Protein AF-A0A0L1KQ30-F1 (afdb_monomer_lite)

Structure (mmCIF, N/CA/C/O backbone):
data_AF-A0A0L1KQ30-F1
#
_entry.id   AF-A0A0L1KQ30-F1
#
loop_
_atom_site.group_PDB
_atom_site.id
_atom_site.type_symbol
_atom_site.label_atom_id
_atom_site.label_alt_id
_atom_site.label_comp_id
_atom_site.label_asym_id
_atom_site.label_entity_id
_atom_site.label_seq_id
_atom_site.pdbx_PDB_ins_code
_atom_site.Cartn_x
_atom_site.Cartn_y
_atom_site.Cartn_z
_atom_site.occupancy
_atom_site.B_iso_or_equiv
_atom_site.auth_seq_id
_atom_site.auth_comp_id
_atom_site.auth_asym_id
_atom_site.auth_atom_id
_atom_site.pdbx_PDB_model_num
ATOM 1 N N . MET A 1 1 ? -6.291 -19.778 -42.043 1.00 29.34 1 MET A N 1
ATOM 2 C CA . MET A 1 1 ? -6.873 -19.576 -40.697 1.00 29.34 1 MET A CA 1
ATOM 3 C C . MET A 1 1 ? -6.211 -18.358 -40.071 1.00 29.34 1 MET A C 1
ATOM 5 O O . MET A 1 1 ? -5.005 -18.380 -39.882 1.00 29.34 1 MET A O 1
ATOM 9 N N . ARG A 1 2 ? -6.956 -17.264 -39.864 1.00 25.39 2 ARG A N 1
ATOM 10 C CA . ARG A 1 2 ? -6.438 -16.023 -39.263 1.00 25.39 2 ARG A CA 1
ATOM 11 C C . ARG A 1 2 ? -6.507 -16.148 -37.743 1.00 25.39 2 ARG A C 1
ATOM 13 O O . ARG A 1 2 ? -7.579 -16.006 -37.166 1.00 25.39 2 ARG A O 1
ATOM 20 N N . THR A 1 3 ? -5.381 -16.436 -37.109 1.00 26.69 3 THR A N 1
ATOM 21 C CA . THR A 1 3 ? -5.226 -16.329 -35.657 1.00 26.69 3 THR A CA 1
ATOM 22 C C . THR A 1 3 ? -5.236 -14.850 -35.279 1.00 26.69 3 THR A C 1
ATOM 24 O O . THR A 1 3 ? -4.422 -14.059 -35.751 1.00 26.69 3 THR A O 1
ATOM 27 N N . SER A 1 4 ? -6.227 -14.462 -34.481 1.00 28.61 4 SER A N 1
ATOM 28 C CA . SER A 1 4 ? -6.425 -13.095 -34.008 1.00 28.61 4 SER A CA 1
ATOM 29 C C . SER A 1 4 ? -5.272 -12.652 -33.098 1.00 28.61 4 SER A C 1
ATOM 31 O O . SER A 1 4 ? -4.909 -13.356 -32.150 1.00 28.61 4 SER A O 1
ATOM 33 N N . LEU A 1 5 ? -4.746 -11.451 -33.360 1.00 28.34 5 LEU A N 1
ATOM 34 C CA . LEU A 1 5 ? -3.710 -10.750 -32.584 1.00 28.34 5 LEU A CA 1
ATOM 35 C C . LEU A 1 5 ? -4.100 -10.499 -31.110 1.00 28.34 5 LEU A C 1
ATOM 37 O O . LEU A 1 5 ? -3.256 -10.112 -30.308 1.00 28.34 5 LEU A O 1
ATOM 41 N N . LEU A 1 6 ? -5.354 -10.773 -30.733 1.00 30.33 6 LEU A N 1
ATOM 42 C CA . LEU A 1 6 ? -5.841 -10.746 -29.350 1.00 30.33 6 LEU A CA 1
ATOM 43 C C . LEU A 1 6 ? -5.287 -11.891 -28.478 1.00 30.33 6 LEU A C 1
ATOM 45 O O . LEU A 1 6 ? -5.339 -11.803 -27.257 1.00 30.33 6 LEU A O 1
ATOM 49 N N . SER A 1 7 ? -4.736 -12.949 -29.078 1.00 28.75 7 SER A N 1
ATOM 50 C CA . SER A 1 7 ? -4.287 -14.157 -28.360 1.00 28.75 7 SER A CA 1
ATOM 51 C C . SER A 1 7 ? -2.903 -14.059 -27.697 1.00 28.75 7 SER A C 1
ATOM 53 O O . SER A 1 7 ? -2.510 -14.983 -26.992 1.00 28.75 7 SER A O 1
ATOM 55 N N . LEU A 1 8 ? -2.164 -12.956 -27.881 1.00 32.31 8 LEU A N 1
ATOM 56 C CA . LEU A 1 8 ? -0.760 -12.837 -27.447 1.00 32.31 8 LEU A CA 1
ATOM 57 C C . LEU A 1 8 ? -0.512 -11.869 -26.276 1.00 32.31 8 LEU A C 1
ATOM 59 O O . LEU A 1 8 ? 0.641 -11.627 -25.939 1.00 32.31 8 LEU A O 1
ATOM 63 N N . GLY A 1 9 ? -1.558 -11.325 -25.642 1.00 31.16 9 GLY A N 1
ATOM 64 C CA . GLY A 1 9 ? -1.484 -10.718 -24.299 1.00 31.16 9 GLY A CA 1
ATOM 65 C C . GLY A 1 9 ? -0.556 -9.507 -24.088 1.00 31.16 9 GLY A C 1
ATOM 66 O O . GLY A 1 9 ? -0.419 -9.063 -22.953 1.00 31.16 9 GLY A O 1
ATOM 67 N N . ILE A 1 10 ? 0.076 -8.962 -25.133 1.00 37.12 10 ILE A N 1
ATOM 68 C CA . ILE A 1 10 ? 1.059 -7.866 -25.045 1.00 37.12 10 ILE A CA 1
ATOM 69 C C . ILE A 1 10 ? 0.793 -6.846 -26.165 1.00 37.12 10 ILE A C 1
ATOM 71 O O . ILE A 1 10 ? 1.596 -6.626 -27.068 1.00 37.12 10 ILE A O 1
ATOM 75 N N . LEU A 1 11 ? -0.391 -6.245 -26.124 1.00 31.70 11 LEU A N 1
ATOM 76 C CA . LEU A 1 11 ? -0.642 -4.907 -26.668 1.00 31.70 11 LEU A CA 1
ATOM 77 C C . LEU A 1 11 ? -0.614 -3.927 -25.480 1.00 31.70 11 LEU A C 1
ATOM 79 O O . LEU A 1 11 ? -0.691 -4.406 -24.341 1.00 31.70 11 LEU A O 1
ATOM 83 N N . PRO A 1 12 ? -0.512 -2.589 -25.676 1.00 36.47 12 PRO A N 1
ATOM 84 C CA . PRO A 1 12 ? -0.850 -1.647 -24.605 1.00 36.47 12 PRO A CA 1
ATOM 85 C C . PRO A 1 12 ? -2.125 -2.171 -23.961 1.00 36.47 12 PRO A C 1
ATOM 87 O O . PRO A 1 12 ? -3.069 -2.451 -24.706 1.00 36.47 12 PRO A O 1
ATOM 90 N N . ARG A 1 13 ? -2.120 -2.441 -22.641 1.00 39.03 13 ARG A N 1
ATOM 91 C CA . ARG A 1 13 ? -3.325 -2.997 -22.007 1.00 39.03 13 ARG A CA 1
ATOM 92 C C . ARG A 1 13 ? -4.483 -2.137 -22.499 1.00 39.03 13 ARG A C 1
ATOM 94 O O . ARG A 1 13 ? -4.364 -0.912 -22.368 1.00 39.03 13 ARG A O 1
ATOM 101 N N . PRO A 1 14 ? -5.501 -2.736 -23.150 1.00 47.38 14 PRO A N 1
ATOM 102 C CA . PRO A 1 14 ? -6.603 -1.959 -23.677 1.00 47.38 14 PRO A CA 1
ATOM 103 C C . PRO A 1 14 ? -7.087 -1.095 -22.526 1.00 47.38 14 PRO A C 1
ATOM 105 O O . PRO A 1 14 ? -7.141 -1.567 -21.380 1.00 47.38 14 PRO A O 1
ATOM 108 N N . LEU A 1 15 ? -7.325 0.185 -22.816 1.00 49.22 15 LEU A N 1
ATOM 109 C CA . LEU A 1 15 ? -7.878 1.097 -21.827 1.00 49.22 15 LEU A CA 1
ATOM 110 C C . LEU A 1 15 ? -9.024 0.361 -21.139 1.00 49.22 15 LEU A C 1
ATOM 112 O O . LEU A 1 15 ? -9.763 -0.363 -21.801 1.00 49.22 15 LEU A O 1
ATOM 116 N N . SER A 1 16 ? -9.071 0.416 -19.804 1.00 56.53 16 SER A N 1
ATOM 117 C CA . SER A 1 16 ? -9.867 -0.557 -19.041 1.00 56.53 16 SER A CA 1
ATOM 118 C C . SER A 1 16 ? -11.290 -0.701 -19.613 1.00 56.53 16 SER A C 1
ATOM 120 O O . SER A 1 16 ? -11.828 0.284 -20.113 1.00 56.53 16 SER A O 1
ATOM 122 N N . PRO A 1 17 ? -11.962 -1.857 -19.505 1.00 57.91 17 PRO A N 1
ATOM 123 C CA . PRO A 1 17 ? -13.351 -1.989 -19.959 1.00 57.91 17 PRO A CA 1
ATOM 124 C C . PRO A 1 17 ? -14.267 -0.890 -19.399 1.00 57.91 17 PRO A C 1
ATOM 126 O O . PRO A 1 17 ? -15.194 -0.448 -20.065 1.00 57.91 17 PRO A O 1
ATOM 129 N N . LYS A 1 18 ? -13.933 -0.370 -18.209 1.00 57.91 18 LYS A N 1
ATOM 130 C CA . LYS A 1 18 ? -14.560 0.806 -17.604 1.00 57.91 18 LYS A CA 1
ATOM 131 C C . LYS A 1 18 ? -14.358 2.084 -18.427 1.00 57.91 18 LYS A C 1
ATOM 133 O O . LYS A 1 18 ? -15.291 2.854 -18.554 1.00 57.91 18 LYS A O 1
ATOM 138 N N . PHE A 1 19 ? -13.180 2.321 -18.994 1.00 58.22 19 PHE A N 1
ATOM 139 C CA . PHE A 1 19 ? -12.940 3.430 -19.920 1.00 58.22 19 PHE A CA 1
ATOM 140 C C . PHE A 1 19 ? -13.836 3.326 -21.157 1.00 58.22 19 PHE A C 1
ATOM 142 O O . PHE A 1 19 ? -14.533 4.285 -21.467 1.00 58.22 19 PHE A O 1
ATOM 149 N N . HIS A 1 20 ? -13.871 2.161 -21.811 1.00 53.22 20 HIS A N 1
ATOM 150 C CA . HIS A 1 20 ? -14.721 1.945 -22.986 1.00 53.22 20 HIS A CA 1
ATOM 151 C C . HIS A 1 20 ? -16.209 2.088 -22.649 1.00 53.22 20 HIS A C 1
ATOM 153 O O . HIS A 1 20 ? -16.899 2.853 -23.305 1.00 53.22 20 HIS A O 1
ATOM 159 N N . ALA A 1 21 ? -16.669 1.510 -21.538 1.00 59.09 21 ALA A N 1
ATOM 160 C CA . ALA A 1 21 ? -18.042 1.683 -21.066 1.00 59.09 21 ALA A CA 1
ATOM 161 C C . ALA A 1 21 ? -18.397 3.151 -20.751 1.00 59.09 21 ALA A C 1
ATOM 163 O O . ALA A 1 21 ? -19.533 3.571 -20.963 1.00 59.09 21 ALA A O 1
ATOM 164 N N . MET A 1 22 ? -17.444 3.949 -20.253 1.00 58.97 22 MET A N 1
ATOM 165 C CA . MET A 1 22 ? -17.649 5.382 -19.994 1.00 58.97 22 MET A CA 1
ATOM 166 C C . MET A 1 22 ? -17.649 6.212 -21.284 1.00 58.97 22 MET A C 1
ATOM 168 O O . MET A 1 22 ? -18.374 7.201 -21.354 1.00 58.97 22 MET A O 1
ATOM 172 N N . LEU A 1 23 ? -16.893 5.806 -22.312 1.00 52.91 23 LEU A N 1
ATOM 173 C CA . LEU A 1 23 ? -16.997 6.394 -23.652 1.00 52.91 23 LEU A CA 1
ATOM 174 C C . LEU A 1 23 ? -18.343 6.051 -24.303 1.00 52.91 23 LEU A C 1
ATOM 176 O O . LEU A 1 23 ? -19.033 6.949 -24.776 1.00 52.91 23 LEU A O 1
ATOM 180 N N . ASP A 1 24 ? -18.749 4.781 -24.259 1.00 53.03 24 ASP A N 1
ATOM 181 C CA . ASP A 1 24 ? -19.994 4.293 -24.864 1.00 53.03 24 ASP A CA 1
ATOM 182 C C . ASP A 1 24 ? -21.237 4.911 -24.199 1.00 53.03 24 ASP A C 1
ATOM 184 O O . ASP A 1 24 ? -22.250 5.154 -24.851 1.00 53.03 24 ASP A O 1
ATOM 188 N N . SER A 1 25 ? -21.149 5.234 -22.904 1.00 60.50 25 SER A N 1
ATOM 189 C CA . SER A 1 25 ? -22.195 5.941 -22.147 1.00 60.50 25 SER A CA 1
ATOM 190 C C . SER A 1 25 ? -22.081 7.471 -22.190 1.00 60.50 25 SER A C 1
ATOM 192 O O . SER A 1 25 ? -22.825 8.157 -21.491 1.00 60.50 25 SER A O 1
ATOM 194 N N . SER A 1 26 ? -21.172 8.029 -23.001 1.00 52.00 26 SER A N 1
ATOM 195 C CA . SER A 1 26 ? -20.933 9.478 -23.116 1.00 52.00 26 SER A CA 1
ATOM 196 C C . SER A 1 26 ? -20.571 10.176 -21.790 1.00 52.00 26 SER A C 1
ATOM 198 O O . SER A 1 26 ? -20.736 11.388 -21.641 1.00 52.00 26 SER A O 1
ATOM 200 N N . ASN A 1 27 ? -20.036 9.437 -20.812 1.00 58.56 27 ASN A N 1
ATOM 201 C CA . ASN A 1 27 ? -19.529 9.978 -19.551 1.00 58.56 27 ASN A CA 1
ATOM 202 C C . ASN A 1 27 ? -18.038 10.335 -19.677 1.00 58.56 27 ASN A C 1
ATOM 204 O O . ASN A 1 27 ? -17.142 9.713 -19.095 1.00 58.56 27 ASN A O 1
ATOM 208 N N . TRP A 1 28 ? -17.773 11.364 -20.479 1.00 52.88 28 TRP A N 1
ATOM 209 C CA . TRP A 1 28 ? -16.429 11.739 -20.921 1.00 52.88 28 TRP A CA 1
ATOM 210 C C . TRP A 1 28 ? -15.493 12.189 -19.787 1.00 52.88 28 TRP A C 1
ATOM 212 O O . TRP A 1 28 ? -14.286 11.957 -19.862 1.00 52.88 28 TRP A O 1
ATOM 222 N N . MET A 1 29 ? -16.027 12.787 -18.714 1.00 51.38 29 MET A N 1
ATOM 223 C CA . MET A 1 29 ? -15.236 13.215 -17.549 1.00 51.38 29 MET A CA 1
ATOM 224 C C . MET A 1 29 ? -14.709 12.024 -16.744 1.00 51.38 29 MET A C 1
ATOM 226 O O . MET A 1 29 ? -13.542 12.008 -16.344 1.00 51.38 29 MET A O 1
ATOM 230 N N . GLU A 1 30 ? -15.534 10.995 -16.548 1.00 56.50 30 GLU A N 1
ATOM 231 C CA . GLU A 1 30 ? -15.103 9.767 -15.880 1.00 56.50 30 GLU A CA 1
ATOM 232 C C . GLU A 1 30 ? -14.191 8.935 -16.792 1.00 56.50 30 GLU A C 1
ATOM 234 O O . GLU A 1 30 ? -13.195 8.387 -16.318 1.00 56.50 30 GLU A O 1
ATOM 239 N N . ALA A 1 31 ? -14.437 8.918 -18.109 1.00 54.31 31 ALA A N 1
ATOM 240 C CA . ALA A 1 31 ? -13.519 8.322 -19.081 1.00 54.31 31 ALA A CA 1
ATOM 241 C C . ALA A 1 31 ? -12.128 8.983 -19.021 1.00 54.31 31 ALA A C 1
ATOM 243 O O . ALA A 1 31 ? -11.113 8.291 -18.926 1.00 54.31 31 ALA A O 1
ATOM 244 N N . LEU A 1 32 ? -12.061 10.318 -18.970 1.00 54.53 32 LEU A N 1
ATOM 245 C CA . LEU A 1 32 ? -10.806 11.059 -18.823 1.00 54.53 32 LEU A CA 1
ATOM 246 C C . LEU A 1 32 ? -10.112 10.765 -17.484 1.00 54.53 32 LEU A C 1
ATOM 248 O O . LEU A 1 32 ? -8.887 10.634 -17.440 1.00 54.53 32 LEU A O 1
ATOM 252 N N . ARG A 1 33 ? -10.873 10.611 -16.394 1.00 59.12 33 ARG A N 1
ATOM 253 C CA . ARG A 1 33 ? -10.338 10.243 -15.075 1.00 59.12 33 ARG A CA 1
ATOM 254 C C . ARG A 1 33 ? -9.729 8.841 -15.083 1.00 59.12 33 ARG A C 1
ATOM 256 O O . ARG A 1 33 ? -8.617 8.657 -14.592 1.00 59.12 33 ARG A O 1
ATOM 263 N N . VAL A 1 34 ? -10.422 7.872 -15.680 1.00 58.16 34 VAL A N 1
ATOM 264 C CA . VAL A 1 34 ? -9.953 6.484 -15.830 1.00 58.16 34 VAL A CA 1
ATOM 265 C C . VAL A 1 34 ? -8.725 6.413 -16.741 1.00 58.16 34 VAL A C 1
ATOM 267 O O . VAL A 1 34 ? -7.771 5.704 -16.427 1.00 58.16 34 VAL A O 1
ATOM 270 N N . TYR A 1 35 ? -8.705 7.192 -17.823 1.00 56.00 35 TYR A N 1
ATOM 271 C CA . TYR A 1 35 ? -7.551 7.327 -18.709 1.00 56.00 35 TYR A CA 1
ATOM 272 C C . TYR A 1 35 ? -6.327 7.892 -17.975 1.00 56.00 35 TYR A C 1
ATOM 274 O O . TYR A 1 35 ? -5.243 7.315 -18.020 1.00 56.00 35 TYR A O 1
ATOM 282 N N . CYS A 1 36 ? -6.505 8.981 -17.222 1.00 51.75 36 CYS A N 1
ATOM 283 C CA . CYS A 1 36 ? -5.443 9.593 -16.419 1.00 51.75 36 CYS A CA 1
ATOM 284 C C . CYS A 1 36 ? -4.932 8.681 -15.289 1.00 51.75 36 CYS A C 1
ATOM 286 O O . CYS A 1 36 ? -3.782 8.814 -14.862 1.00 51.75 36 CYS A O 1
ATOM 288 N N . ALA A 1 37 ? -5.778 7.773 -14.798 1.00 52.22 37 ALA A N 1
ATOM 289 C CA . ALA A 1 37 ? -5.435 6.779 -13.787 1.00 52.22 37 ALA A CA 1
ATOM 290 C C . ALA A 1 37 ? -4.743 5.531 -14.370 1.00 52.22 37 ALA A C 1
ATOM 292 O O . ALA A 1 37 ? -4.244 4.706 -13.604 1.00 52.22 37 ALA A O 1
ATOM 293 N N . HIS A 1 38 ? -4.683 5.382 -15.698 1.00 50.09 38 HIS A N 1
ATOM 294 C CA . HIS A 1 38 ? -4.116 4.199 -16.336 1.00 50.09 38 HIS A CA 1
ATOM 295 C C . HIS A 1 38 ? -2.592 4.092 -16.085 1.00 50.09 38 HIS A C 1
ATOM 297 O O . HIS A 1 38 ? -1.888 5.104 -16.170 1.00 50.09 38 HIS A O 1
ATOM 303 N N . PRO A 1 39 ? -2.045 2.890 -15.795 1.00 42.06 39 PRO A N 1
ATOM 304 C CA . PRO A 1 39 ? -0.625 2.713 -15.454 1.00 42.06 39 PRO A CA 1
ATOM 305 C C . PRO A 1 39 ? 0.334 3.097 -16.590 1.00 42.06 39 PRO A C 1
ATOM 307 O O . PRO A 1 39 ? 1.418 3.627 -16.353 1.00 42.06 39 PRO A O 1
ATOM 310 N N . TRP A 1 40 ? -0.089 2.893 -17.840 1.00 45.00 40 TRP A N 1
ATOM 311 C CA . TRP A 1 40 ? 0.670 3.248 -19.040 1.00 45.00 40 TRP A CA 1
ATOM 312 C C . TRP A 1 40 ? 0.399 4.709 -19.410 1.00 45.00 40 TRP A C 1
ATOM 314 O O . TRP A 1 40 ? -0.423 5.013 -20.269 1.00 45.00 40 TRP A O 1
ATOM 324 N N . ARG A 1 41 ? 1.057 5.627 -18.693 1.00 46.59 41 ARG A N 1
ATOM 325 C CA . ARG A 1 41 ? 0.872 7.084 -18.807 1.00 46.59 41 ARG A CA 1
ATOM 326 C C . ARG A 1 41 ? 1.662 7.705 -19.956 1.00 46.59 41 ARG A C 1
ATOM 328 O O . ARG A 1 41 ? 2.460 8.613 -19.724 1.00 46.59 41 ARG A O 1
ATOM 335 N N . ALA A 1 42 ? 1.427 7.275 -21.189 1.00 43.53 42 ALA A N 1
ATOM 336 C CA . ALA A 1 42 ? 1.703 8.171 -22.304 1.00 43.53 42 ALA A CA 1
ATOM 337 C C . ALA A 1 42 ? 0.477 8.290 -23.205 1.00 43.53 42 ALA A C 1
ATOM 339 O O . ALA A 1 42 ? -0.237 7.310 -23.410 1.00 43.53 42 ALA A O 1
ATOM 340 N N . PRO A 1 43 ? 0.223 9.497 -23.728 1.00 38.81 43 PRO A N 1
ATOM 341 C CA . PRO A 1 43 ? -0.705 9.653 -24.817 1.00 38.81 43 PRO A CA 1
ATOM 342 C C . PRO A 1 43 ? -0.151 8.906 -26.041 1.00 38.81 43 PRO A C 1
ATOM 344 O O . PRO A 1 43 ? 0.924 9.292 -26.509 1.00 38.81 43 PRO A O 1
ATOM 347 N N . PRO A 1 44 ? -0.812 7.864 -26.595 1.00 39.31 44 PRO A N 1
ATOM 348 C CA . PRO A 1 44 ? -0.537 7.475 -27.975 1.00 39.31 44 PRO A CA 1
ATOM 349 C C . PRO A 1 44 ? -0.695 8.703 -28.885 1.00 39.31 44 PRO A C 1
ATOM 351 O O . PRO A 1 44 ? -1.375 9.670 -28.521 1.00 39.31 44 PRO A O 1
ATOM 354 N N . ALA A 1 45 ? -0.090 8.686 -30.073 1.00 39.78 45 ALA A N 1
ATOM 355 C CA . ALA A 1 45 ? -0.243 9.761 -31.062 1.00 39.78 45 ALA A CA 1
ATOM 356 C C . ALA A 1 45 ? -1.730 10.128 -31.319 1.00 39.78 45 ALA A C 1
ATOM 358 O O . ALA A 1 45 ? -2.048 11.284 -31.587 1.00 39.78 45 ALA A O 1
ATOM 359 N N . ASP A 1 46 ? -2.639 9.178 -31.076 1.00 42.75 46 ASP A N 1
ATOM 360 C CA . ASP A 1 46 ? -4.099 9.289 -31.192 1.00 42.75 46 ASP A CA 1
ATOM 361 C C . ASP A 1 46 ? -4.798 10.070 -30.060 1.00 42.75 46 ASP A C 1
ATOM 363 O O . ASP A 1 46 ? -5.997 10.345 -30.122 1.00 42.75 46 ASP A O 1
ATOM 367 N N . THR A 1 47 ? -4.076 10.479 -29.014 1.00 49.38 47 THR A N 1
ATOM 368 C CA . THR A 1 47 ? -4.681 11.181 -27.861 1.00 49.38 47 THR A CA 1
ATOM 369 C C . THR A 1 47 ? -5.118 12.594 -28.219 1.00 49.38 47 THR A C 1
ATOM 371 O O . THR A 1 47 ? -6.026 13.132 -27.594 1.00 49.38 47 THR A O 1
ATOM 374 N N . TYR A 1 48 ? -4.500 13.198 -29.237 1.00 45.28 48 TYR A N 1
ATOM 375 C CA . TYR A 1 48 ? -4.885 14.522 -29.717 1.00 45.28 48 TYR A CA 1
ATOM 376 C C . TYR A 1 48 ? -6.238 14.488 -30.445 1.00 45.28 48 TYR A C 1
ATOM 378 O O . TYR A 1 48 ? -7.055 15.383 -30.248 1.00 45.28 48 TYR A O 1
ATOM 386 N N . GLU A 1 49 ? -6.517 13.429 -31.210 1.00 48.28 49 GLU A N 1
ATOM 387 C CA . GLU A 1 49 ? -7.813 13.230 -31.873 1.00 48.28 49 GLU A CA 1
ATOM 388 C C . GLU A 1 49 ? -8.910 12.843 -30.874 1.00 48.28 49 GLU A C 1
ATOM 390 O O . GLU A 1 49 ? -10.009 13.391 -30.930 1.00 48.28 49 GLU A O 1
ATOM 395 N N . LEU A 1 50 ? -8.595 12.003 -29.880 1.00 49.50 50 LEU A N 1
ATOM 396 C CA . LEU A 1 50 ? -9.516 11.689 -28.782 1.00 49.50 50 LEU A CA 1
ATOM 397 C C . LEU A 1 50 ? -9.877 12.942 -27.957 1.00 49.50 50 LEU A C 1
ATOM 399 O O . LEU A 1 50 ? -11.040 13.153 -27.620 1.00 49.50 50 LEU A O 1
ATOM 403 N N . LEU A 1 51 ? -8.897 13.808 -27.672 1.00 51.94 51 LEU A N 1
ATOM 404 C CA . LEU A 1 51 ? -9.112 15.091 -26.993 1.00 51.94 51 LEU A CA 1
ATOM 405 C C . LEU A 1 51 ? -9.963 16.050 -27.828 1.00 51.94 51 LEU A C 1
ATOM 407 O O . LEU A 1 51 ? -10.874 16.667 -27.281 1.00 51.94 51 LEU A O 1
ATOM 411 N N . LYS A 1 52 ? -9.720 16.148 -29.142 1.00 52.66 52 LYS A N 1
ATOM 412 C CA . LYS A 1 52 ? -10.570 16.934 -30.054 1.00 52.66 52 LYS A CA 1
ATOM 413 C C . LYS A 1 52 ? -12.012 16.433 -30.052 1.00 52.66 52 LYS A C 1
ATOM 415 O O . LYS A 1 52 ? -12.927 17.253 -30.043 1.00 52.66 52 LYS A O 1
ATOM 420 N N . LEU A 1 53 ? -12.211 15.114 -30.033 1.00 51.12 53 LEU A N 1
ATOM 421 C CA . LEU A 1 53 ? -13.534 14.493 -29.995 1.00 51.12 53 LEU A CA 1
ATOM 422 C C . LEU A 1 53 ? -14.268 14.831 -28.686 1.00 51.12 53 LEU A C 1
ATOM 424 O O . LEU A 1 53 ? -15.388 15.332 -28.720 1.00 51.12 53 LEU A O 1
ATOM 428 N N . ILE A 1 54 ? -13.601 14.666 -27.537 1.00 50.31 54 ILE A N 1
ATOM 429 C CA . ILE A 1 54 ? -14.154 15.000 -26.213 1.00 50.31 54 ILE A CA 1
ATOM 430 C C . ILE A 1 54 ? -14.485 16.495 -26.113 1.00 50.31 54 ILE A C 1
ATOM 432 O O . ILE A 1 54 ? -15.549 16.860 -25.619 1.00 50.31 54 ILE A O 1
ATOM 436 N N . MET A 1 55 ? -13.606 17.372 -26.606 1.00 51.44 55 MET A N 1
ATOM 437 C CA . MET A 1 55 ? -13.824 18.824 -26.622 1.00 51.44 55 MET A CA 1
ATOM 438 C C . MET A 1 55 ? -15.014 19.231 -27.501 1.00 51.44 55 MET A C 1
ATOM 440 O O . MET A 1 55 ? -15.760 20.141 -27.137 1.00 51.44 55 MET A O 1
ATOM 444 N N . ARG A 1 56 ? -15.209 18.551 -28.638 1.00 54.19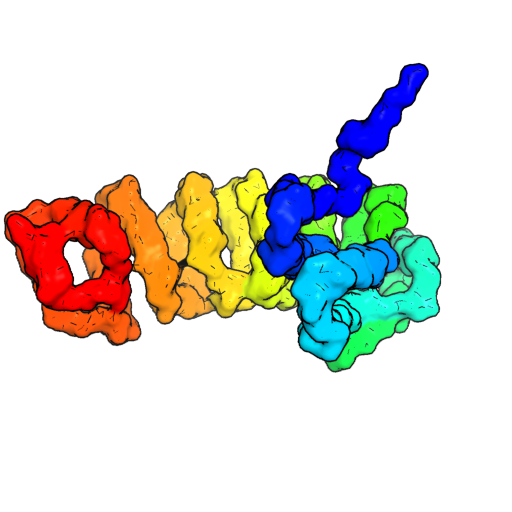 56 ARG A N 1
ATOM 445 C CA . ARG A 1 56 ? -16.328 18.798 -29.556 1.00 54.19 56 ARG A CA 1
ATOM 446 C C . ARG A 1 56 ? -17.671 18.416 -28.933 1.00 54.19 56 ARG A C 1
ATOM 448 O O . ARG A 1 56 ? -18.622 19.181 -29.058 1.00 54.19 56 ARG A O 1
ATOM 455 N N . GLU A 1 57 ? -17.724 17.282 -28.238 1.00 50.72 57 GLU A N 1
ATOM 456 C CA . GLU A 1 57 ? -18.967 16.733 -27.679 1.00 50.72 57 GLU A CA 1
ATOM 457 C C . GLU A 1 57 ? -19.338 17.322 -26.306 1.00 50.72 57 GLU A C 1
ATOM 459 O O . GLU A 1 57 ? -20.517 17.461 -25.990 1.00 50.72 57 GLU A O 1
ATOM 464 N N . THR A 1 58 ? -18.362 17.731 -25.485 1.00 47.22 58 THR A N 1
ATOM 465 C CA . THR A 1 58 ? -18.624 18.236 -24.117 1.00 47.22 58 THR A CA 1
ATOM 466 C C . THR A 1 58 ? -18.704 19.760 -23.998 1.00 47.22 58 THR A C 1
ATOM 468 O O . THR A 1 58 ? -19.071 20.263 -22.938 1.00 47.22 58 THR A O 1
ATOM 471 N N . LYS A 1 59 ? -18.362 20.518 -25.055 1.00 49.47 59 LYS A N 1
ATOM 472 C CA . LYS A 1 59 ? -18.280 22.001 -25.068 1.00 49.47 59 LYS A CA 1
ATOM 473 C C . LYS A 1 59 ? -17.365 22.613 -23.988 1.00 49.47 59 LYS A C 1
ATOM 475 O O . LYS A 1 59 ? -17.439 23.813 -23.726 1.00 49.47 59 LYS A O 1
ATOM 480 N N . ILE A 1 60 ? -16.490 21.819 -23.369 1.00 49.16 60 ILE A N 1
ATOM 481 C CA . ILE A 1 60 ? -15.509 22.291 -22.384 1.00 49.16 60 ILE A CA 1
ATOM 482 C C . ILE A 1 60 ? -14.409 23.084 -23.111 1.00 49.16 60 ILE A C 1
ATOM 484 O O . ILE A 1 60 ? -13.906 22.655 -24.152 1.00 49.16 60 ILE A O 1
ATOM 488 N N . SER A 1 61 ? -14.047 24.258 -22.577 1.00 47.75 61 SER A N 1
ATOM 489 C CA . SER A 1 61 ? -13.139 25.205 -23.238 1.00 47.75 61 SER A CA 1
ATOM 490 C C . SER A 1 61 ? -11.741 24.614 -23.478 1.00 47.75 61 SER A C 1
ATOM 492 O O . SER A 1 61 ? -11.183 23.891 -22.647 1.00 47.75 61 SER A O 1
ATOM 494 N N . SER A 1 62 ? -11.129 24.964 -24.616 1.00 45.16 62 SER A N 1
ATOM 495 C CA . SER A 1 62 ? -9.787 24.501 -24.992 1.00 45.16 62 SER A CA 1
ATOM 496 C C . SER A 1 62 ? -8.693 24.940 -24.022 1.00 45.16 62 SER A C 1
ATOM 498 O O . SER A 1 62 ? -7.618 24.344 -24.028 1.00 45.16 62 SER A O 1
ATOM 500 N N . ALA A 1 63 ? -8.929 25.974 -23.214 1.00 46.56 63 ALA A N 1
ATOM 501 C CA . ALA A 1 63 ? -7.944 26.521 -22.291 1.00 46.56 63 ALA A CA 1
ATOM 502 C C . ALA A 1 63 ? -7.762 25.625 -21.054 1.00 46.56 63 ALA A C 1
ATOM 504 O O . ALA A 1 63 ? -6.626 25.302 -20.707 1.00 46.56 63 ALA A O 1
ATOM 505 N N . ASP A 1 64 ? -8.850 25.138 -20.454 1.00 46.75 64 ASP A N 1
ATOM 506 C CA . ASP A 1 64 ? -8.806 24.386 -19.190 1.00 46.75 64 ASP A CA 1
ATOM 507 C C . ASP A 1 64 ? -8.259 22.965 -19.377 1.00 46.75 64 ASP A C 1
ATOM 509 O O . ASP A 1 64 ? -7.360 22.523 -18.652 1.00 46.75 64 ASP A O 1
ATOM 513 N N . LEU A 1 65 ? -8.720 22.280 -20.430 1.00 45.41 65 LEU A N 1
ATOM 514 C CA . LEU A 1 65 ? -8.215 20.963 -20.830 1.00 45.41 65 LEU A CA 1
ATOM 515 C C . LEU A 1 65 ? -6.761 21.041 -21.298 1.00 45.41 65 LEU A C 1
ATOM 517 O O . LEU A 1 65 ? -5.955 20.199 -20.911 1.00 45.41 65 LEU A O 1
ATOM 521 N N . SER A 1 66 ? -6.382 22.074 -22.060 1.00 45.00 66 SER A N 1
ATOM 522 C CA . SER A 1 66 ? -4.988 22.246 -22.487 1.00 45.00 66 SER A CA 1
ATOM 523 C C . SER A 1 66 ? -4.054 22.535 -21.322 1.00 45.00 66 SER A C 1
ATOM 525 O O . SER A 1 66 ? -2.919 22.079 -21.358 1.00 45.00 66 SER A O 1
ATOM 527 N N . VAL A 1 67 ? -4.473 23.279 -20.297 1.00 46.81 67 VAL A N 1
ATOM 528 C CA . VAL A 1 67 ? -3.615 23.597 -19.145 1.00 46.81 67 VAL A CA 1
ATOM 529 C C . VAL A 1 67 ? -3.415 22.371 -18.257 1.00 46.81 67 VAL A C 1
ATOM 531 O O . VAL A 1 67 ? -2.269 22.052 -17.937 1.00 46.81 67 VAL A O 1
ATOM 534 N N . GLN A 1 68 ? -4.478 21.633 -17.924 1.00 45.38 68 GLN A N 1
ATOM 535 C CA . GLN A 1 68 ? -4.358 20.400 -17.137 1.00 45.38 68 GLN A CA 1
ATOM 536 C C . GLN A 1 68 ? -3.625 19.298 -17.910 1.00 45.38 68 GLN A C 1
ATOM 538 O O . GLN A 1 68 ? -2.731 18.648 -17.366 1.00 45.38 68 GLN A O 1
ATOM 543 N N . PHE A 1 69 ? -3.922 19.140 -19.202 1.00 42.28 69 PHE A N 1
ATOM 544 C CA . PHE A 1 69 ? -3.225 18.191 -20.063 1.00 42.28 69 PHE A CA 1
ATOM 545 C C . PHE A 1 69 ? -1.764 18.588 -20.273 1.00 42.28 69 PHE A C 1
ATOM 547 O O . PHE A 1 69 ? -0.897 17.743 -20.112 1.00 42.28 69 PHE A O 1
ATOM 554 N N . ARG A 1 70 ? -1.434 19.861 -20.539 1.00 41.59 70 ARG A N 1
ATOM 555 C CA . ARG A 1 70 ? -0.032 20.314 -20.621 1.00 41.59 70 ARG A CA 1
ATOM 556 C C . ARG A 1 70 ? 0.687 20.163 -19.291 1.00 41.59 70 ARG A C 1
ATOM 558 O O . ARG A 1 70 ? 1.851 19.791 -19.305 1.00 41.59 70 ARG A O 1
ATOM 565 N N . ALA A 1 71 ? 0.036 20.415 -18.156 1.00 43.91 71 ALA A N 1
ATOM 566 C CA . ALA A 1 71 ? 0.626 20.172 -16.842 1.00 43.91 71 ALA A CA 1
ATOM 567 C C . ALA A 1 71 ? 0.936 18.680 -16.648 1.00 43.91 71 ALA A C 1
ATOM 569 O O . ALA A 1 71 ? 2.017 18.333 -16.171 1.00 43.91 71 ALA A O 1
ATOM 570 N N . GLN A 1 72 ? 0.042 17.800 -17.101 1.00 43.88 72 GLN A N 1
ATOM 571 C CA . GLN A 1 72 ? 0.217 16.357 -16.996 1.00 43.88 72 GLN A CA 1
ATOM 572 C C . GLN A 1 72 ? 1.234 15.804 -18.003 1.00 43.88 72 GLN A C 1
ATOM 574 O O . GLN A 1 72 ? 2.090 15.010 -17.627 1.00 43.88 72 GLN A O 1
ATOM 579 N N . VAL A 1 73 ? 1.238 16.294 -19.243 1.00 40.12 73 VAL A N 1
ATOM 580 C CA . VAL A 1 73 ? 2.260 16.021 -20.262 1.00 40.12 73 VAL A CA 1
ATOM 581 C C . VAL A 1 73 ? 3.620 16.523 -19.794 1.00 40.12 73 VAL A C 1
ATOM 583 O O . VAL A 1 73 ? 4.590 15.786 -19.883 1.00 40.12 73 VAL A O 1
ATOM 586 N N . LYS A 1 74 ? 3.711 17.722 -19.211 1.00 43.12 74 LYS A N 1
ATOM 587 C CA . LYS A 1 74 ? 4.955 18.269 -18.646 1.00 43.12 74 LYS A CA 1
ATOM 588 C C . LYS A 1 74 ? 5.448 17.443 -17.451 1.00 43.12 74 LYS A C 1
ATOM 590 O O . LYS A 1 74 ? 6.653 17.299 -17.276 1.00 43.12 74 LYS A O 1
ATOM 595 N N . LYS A 1 75 ? 4.537 16.859 -16.664 1.00 43.47 75 LYS A N 1
ATOM 596 C CA . LYS A 1 75 ? 4.835 15.934 -15.553 1.00 43.47 75 LYS A CA 1
ATOM 597 C C . LYS A 1 75 ? 5.280 14.542 -16.031 1.00 43.47 75 LYS A C 1
ATOM 599 O O . LYS A 1 75 ? 6.124 13.912 -15.397 1.00 43.47 75 LYS A O 1
ATOM 604 N N . VAL A 1 76 ? 4.737 14.062 -17.148 1.00 39.91 76 VAL A N 1
ATOM 605 C CA . VAL A 1 76 ? 5.165 12.819 -17.812 1.00 39.91 76 VAL A CA 1
ATOM 606 C C . VAL A 1 76 ? 6.521 13.025 -18.498 1.00 39.91 76 VAL A C 1
ATOM 608 O O . VAL A 1 76 ? 7.459 12.278 -18.253 1.00 39.91 76 VAL A O 1
ATOM 611 N N . GLN A 1 77 ? 6.690 14.110 -19.252 1.00 42.88 77 GLN A N 1
ATOM 612 C CA . GLN A 1 77 ? 7.959 14.483 -19.884 1.00 42.88 77 GLN A CA 1
ATOM 613 C C . GLN A 1 77 ? 9.080 14.743 -18.868 1.00 42.88 77 GLN A C 1
ATOM 615 O O . GLN A 1 77 ? 10.244 14.516 -19.180 1.00 42.88 77 GLN A O 1
ATOM 620 N N . SER A 1 78 ? 8.761 15.197 -17.650 1.00 43.00 78 SER A N 1
ATOM 621 C CA . SER A 1 78 ? 9.753 15.360 -16.580 1.00 43.00 78 SER A CA 1
ATOM 622 C C . SER A 1 78 ? 10.141 14.051 -15.888 1.00 43.00 78 SER A C 1
ATOM 624 O O . SER A 1 78 ? 11.078 14.053 -15.094 1.00 43.00 78 SER A O 1
ATOM 626 N N . THR A 1 79 ? 9.460 12.938 -16.172 1.00 43.69 79 THR A N 1
ATOM 627 C CA . THR A 1 79 ? 9.777 11.604 -15.629 1.00 43.69 79 THR A CA 1
ATOM 628 C C . THR A 1 79 ? 10.292 10.621 -16.680 1.00 43.69 79 THR A C 1
ATOM 630 O O . THR A 1 79 ? 10.785 9.557 -16.314 1.00 43.69 79 THR A O 1
ATOM 633 N N . GLN A 1 80 ? 10.225 10.981 -17.963 1.00 48.31 80 GLN A N 1
ATOM 634 C CA . GLN A 1 80 ? 10.799 10.214 -19.064 1.00 48.31 80 GLN A CA 1
ATOM 635 C C . GLN A 1 80 ? 12.310 10.438 -19.153 1.00 48.31 80 GLN A C 1
ATOM 637 O O . GLN A 1 80 ? 12.778 11.579 -19.176 1.00 48.31 80 GLN A O 1
ATOM 642 N N . MET A 1 81 ? 13.071 9.347 -19.245 1.00 52.00 81 MET A N 1
ATOM 643 C CA . MET A 1 81 ? 14.439 9.414 -19.748 1.00 52.00 81 MET A CA 1
ATOM 644 C C . MET A 1 81 ? 14.387 9.648 -21.258 1.00 52.00 81 MET A C 1
ATOM 646 O O . MET A 1 81 ? 13.552 9.060 -21.941 1.00 52.00 81 MET A O 1
ATOM 650 N N . LYS A 1 82 ? 15.242 10.536 -21.770 1.00 56.12 82 LYS A N 1
ATOM 651 C CA . LYS A 1 82 ? 15.427 10.746 -23.207 1.00 56.12 82 LYS A CA 1
ATOM 652 C C . LYS A 1 82 ? 16.746 10.106 -23.634 1.00 56.12 82 LYS A C 1
ATOM 654 O O . LYS A 1 82 ? 17.681 10.101 -22.849 1.00 56.12 82 LYS A O 1
ATOM 659 N N . THR A 1 83 ? 16.820 9.528 -24.828 1.00 54.28 83 THR A N 1
ATOM 660 C CA . THR A 1 83 ? 18.064 9.005 -25.391 1.00 54.28 83 THR A CA 1
ATOM 661 C C . THR A 1 83 ? 18.453 9.903 -26.543 1.00 54.28 83 THR A C 1
ATOM 663 O O . THR A 1 83 ? 17.613 10.296 -27.349 1.00 54.28 83 THR A O 1
ATOM 666 N N . GLU A 1 84 ? 19.727 10.260 -26.603 1.00 64.25 84 GLU A N 1
ATOM 667 C CA . GLU A 1 84 ? 20.315 10.987 -27.730 1.00 64.25 84 GLU A CA 1
ATOM 668 C C . GLU A 1 84 ? 20.637 10.051 -28.908 1.00 64.25 84 GLU A C 1
ATOM 670 O O . GLU A 1 84 ? 20.964 10.523 -29.991 1.00 64.25 84 GLU A O 1
ATOM 675 N N . MET A 1 85 ? 20.488 8.734 -28.713 1.00 64.88 85 MET A N 1
ATOM 676 C CA . MET A 1 85 ? 20.660 7.693 -29.730 1.00 64.88 85 MET A CA 1
ATOM 677 C C . MET A 1 85 ? 19.335 6.985 -30.077 1.00 64.88 85 MET A C 1
ATOM 679 O O . MET A 1 85 ? 18.434 6.925 -29.222 1.00 64.88 85 MET A O 1
ATOM 683 N N . PRO A 1 86 ? 19.215 6.434 -31.304 1.00 68.75 86 PRO A N 1
ATOM 684 C CA . PRO A 1 86 ? 18.137 5.533 -31.708 1.00 68.75 86 PRO A CA 1
ATOM 685 C C . PRO A 1 86 ? 17.888 4.405 -30.698 1.00 68.75 86 PRO A C 1
ATOM 687 O O . PRO A 1 86 ? 18.803 3.892 -30.062 1.00 68.75 86 PRO A O 1
ATOM 690 N N . TRP A 1 87 ? 16.628 3.999 -30.544 1.00 67.06 87 TRP A N 1
ATOM 691 C CA . TRP A 1 87 ? 16.232 3.078 -29.471 1.00 67.06 87 TRP A CA 1
ATOM 692 C C . TRP A 1 87 ? 16.780 1.659 -29.629 1.00 67.06 87 TRP A C 1
ATOM 694 O O . TRP A 1 87 ? 17.189 1.028 -28.657 1.00 67.06 87 TRP A O 1
ATOM 704 N N . GLU A 1 88 ? 16.799 1.165 -30.860 1.00 68.25 88 GLU A N 1
ATOM 705 C CA . GLU A 1 88 ? 17.390 -0.134 -31.180 1.00 68.25 88 GLU A CA 1
ATOM 706 C C . GLU A 1 88 ? 18.895 -0.114 -30.889 1.00 68.25 88 GLU A C 1
ATOM 708 O O . GLU A 1 88 ? 19.415 -1.029 -30.257 1.00 68.25 88 GLU A O 1
ATOM 713 N N . GLU A 1 89 ? 19.557 1.000 -31.212 1.00 73.19 89 GLU A N 1
ATOM 714 C CA . GLU A 1 89 ? 20.972 1.224 -30.923 1.00 73.19 89 GLU A CA 1
ATOM 715 C C . GLU A 1 89 ? 21.253 1.293 -29.416 1.00 73.19 89 GLU A C 1
ATOM 717 O O . GLU A 1 89 ? 22.267 0.766 -28.962 1.00 73.19 89 GLU A O 1
ATOM 722 N N . PHE A 1 90 ? 20.344 1.857 -28.613 1.00 75.25 90 PHE A N 1
ATOM 723 C CA . PHE A 1 90 ? 20.466 1.833 -27.155 1.00 75.25 90 PHE A CA 1
ATOM 724 C C . PHE A 1 90 ? 20.472 0.400 -26.616 1.00 75.25 90 PHE A C 1
ATOM 726 O O . PHE A 1 90 ? 21.376 0.042 -25.863 1.00 75.25 90 PHE A O 1
ATOM 733 N N . TRP A 1 91 ? 19.509 -0.440 -27.007 1.00 74.69 91 TRP A N 1
ATOM 734 C CA . TRP A 1 91 ? 19.473 -1.827 -26.534 1.00 74.69 91 TRP A CA 1
ATOM 735 C C . TRP A 1 91 ? 20.640 -2.661 -27.044 1.00 74.69 91 TRP A C 1
ATOM 737 O O . TRP A 1 91 ? 21.158 -3.480 -26.291 1.00 74.69 91 TRP A O 1
ATOM 747 N N . ASP A 1 92 ? 21.093 -2.424 -28.272 1.00 77.62 92 ASP A N 1
ATOM 748 C CA . ASP A 1 92 ? 22.282 -3.082 -28.807 1.00 77.62 92 ASP A CA 1
ATOM 749 C C . ASP A 1 92 ? 23.542 -2.661 -28.035 1.00 77.62 92 ASP A C 1
ATOM 751 O O . ASP A 1 92 ? 24.378 -3.500 -27.707 1.00 77.62 92 ASP A O 1
ATOM 755 N N . THR A 1 93 ? 23.663 -1.379 -27.680 1.00 78.00 93 THR A N 1
ATOM 756 C CA . THR A 1 93 ? 24.761 -0.845 -26.851 1.00 78.00 93 THR A CA 1
ATOM 757 C C . THR A 1 93 ? 24.736 -1.456 -25.448 1.00 78.00 93 THR A C 1
ATOM 759 O O . THR A 1 93 ? 25.768 -1.867 -24.915 1.00 78.00 93 THR A O 1
ATOM 762 N N . VAL A 1 94 ? 23.544 -1.585 -24.859 1.00 79.81 94 VAL A N 1
ATOM 763 C CA . VAL A 1 94 ? 23.340 -2.256 -23.569 1.00 79.81 94 VAL A CA 1
ATOM 764 C C . VAL A 1 94 ? 23.690 -3.744 -23.656 1.00 79.81 94 VAL A C 1
ATOM 766 O O . VAL A 1 94 ? 24.400 -4.247 -22.788 1.00 79.81 94 VAL A O 1
ATOM 769 N N . GLY A 1 95 ? 23.261 -4.437 -24.713 1.00 76.56 95 GLY A N 1
ATOM 770 C CA . GLY A 1 95 ? 23.547 -5.856 -24.945 1.00 76.56 95 GLY A CA 1
ATOM 771 C C . GLY A 1 95 ? 25.024 -6.159 -25.193 1.00 76.56 95 GLY A C 1
ATOM 772 O O . GLY A 1 95 ? 25.484 -7.255 -24.888 1.00 76.56 95 GLY A O 1
ATOM 773 N N . LYS A 1 96 ? 25.790 -5.178 -25.680 1.00 81.88 96 LYS A N 1
ATOM 774 C CA . LYS A 1 96 ? 27.254 -5.253 -25.815 1.00 81.88 96 LYS A CA 1
ATOM 775 C C . LYS A 1 96 ? 28.008 -4.962 -24.511 1.00 81.88 96 LYS A C 1
ATOM 777 O O . LYS A 1 96 ? 29.232 -5.043 -24.490 1.00 81.88 96 LYS A O 1
ATOM 782 N N . GLY A 1 97 ? 27.309 -4.611 -23.428 1.00 76.62 97 GLY A N 1
ATOM 783 C CA . GLY A 1 97 ? 27.927 -4.265 -22.146 1.00 76.62 97 GLY A CA 1
ATOM 784 C C . GLY A 1 97 ? 28.575 -2.875 -22.118 1.00 76.62 97 GLY A C 1
ATOM 785 O O . GLY A 1 97 ? 29.328 -2.562 -21.195 1.00 76.62 97 GLY A O 1
ATOM 786 N N . GLU A 1 98 ? 28.274 -2.003 -23.085 1.00 82.38 98 GLU A N 1
ATOM 787 C CA . GLU A 1 98 ? 28.841 -0.652 -23.194 1.00 82.38 98 GLU A CA 1
ATOM 788 C C . GLU A 1 98 ? 28.119 0.349 -22.266 1.00 82.38 98 GLU A C 1
ATOM 790 O O . GLU A 1 98 ? 27.547 1.361 -22.684 1.00 82.38 98 GLU A O 1
ATOM 795 N N . ILE A 1 99 ? 28.151 0.066 -20.959 1.00 78.62 99 ILE A N 1
ATOM 796 C CA . ILE A 1 99 ? 27.356 0.749 -19.923 1.00 78.62 99 ILE A CA 1
ATOM 797 C C . ILE A 1 99 ? 27.596 2.268 -19.905 1.00 78.62 99 ILE A C 1
ATOM 799 O O . ILE A 1 99 ? 26.658 3.050 -19.744 1.00 78.62 99 ILE A O 1
ATOM 803 N N . LEU A 1 100 ? 28.845 2.713 -20.079 1.00 76.56 100 LEU A N 1
ATOM 804 C CA . LEU A 1 100 ? 29.199 4.137 -20.055 1.00 76.56 100 LEU A CA 1
ATOM 805 C C . LEU A 1 100 ? 28.662 4.896 -21.275 1.00 76.56 100 LEU A C 1
ATOM 807 O O . LEU A 1 100 ? 28.243 6.045 -21.132 1.00 76.56 100 LEU A O 1
ATOM 811 N N . SER A 1 101 ? 28.657 4.266 -22.450 1.00 75.56 101 SER A N 1
ATOM 812 C CA . SER A 1 101 ? 28.132 4.847 -23.690 1.00 75.56 101 SER A CA 1
ATOM 813 C C . SER A 1 101 ? 26.611 4.975 -23.618 1.00 75.56 101 SER A C 1
ATOM 815 O O . SER A 1 101 ? 26.077 6.065 -23.820 1.00 75.56 101 SER A O 1
ATOM 817 N N . ALA A 1 102 ? 25.922 3.907 -23.204 1.00 71.62 102 ALA A N 1
ATOM 818 C CA . ALA A 1 102 ? 24.474 3.924 -23.000 1.00 71.62 102 ALA A CA 1
ATOM 819 C C . ALA A 1 102 ? 24.048 4.905 -21.888 1.00 71.62 102 ALA A C 1
ATOM 821 O O . ALA A 1 102 ? 23.055 5.612 -22.033 1.00 71.62 102 ALA A O 1
ATOM 822 N N . SER A 1 103 ? 24.823 5.022 -20.802 1.00 71.44 103 SER A N 1
ATOM 823 C CA . SER A 1 103 ? 24.545 5.964 -19.702 1.00 71.44 103 SER A CA 1
ATOM 824 C C . SER A 1 103 ? 24.700 7.424 -20.138 1.00 71.44 103 SER A C 1
ATOM 826 O O . SER A 1 103 ? 23.869 8.268 -19.796 1.00 71.44 103 SER A O 1
ATOM 828 N N . LYS A 1 104 ? 25.723 7.729 -20.950 1.00 73.88 104 LYS A N 1
ATOM 829 C CA . LYS A 1 104 ? 25.916 9.062 -21.546 1.00 73.88 104 LYS A CA 1
ATOM 830 C C . LYS A 1 104 ? 24.814 9.420 -22.535 1.00 73.88 104 LYS A C 1
ATOM 832 O O . LYS A 1 104 ? 24.404 10.575 -22.565 1.00 73.88 104 LYS A O 1
ATOM 837 N N . ALA A 1 105 ? 24.312 8.437 -23.279 1.00 67.94 105 ALA A N 1
ATOM 838 C CA . ALA A 1 105 ? 23.227 8.636 -24.227 1.00 67.94 105 ALA A CA 1
ATOM 839 C C . ALA A 1 105 ? 21.895 8.998 -23.554 1.00 67.94 105 ALA A C 1
ATOM 841 O O . ALA A 1 105 ? 21.011 9.521 -24.224 1.00 67.94 105 ALA A O 1
ATOM 842 N N . LEU A 1 106 ? 21.731 8.758 -22.245 1.00 68.69 106 LEU A N 1
ATOM 843 C CA . LEU A 1 106 ? 20.547 9.176 -21.495 1.00 68.69 106 LEU A CA 1
ATOM 844 C C . LEU A 1 106 ? 20.595 10.688 -21.204 1.00 68.69 106 LEU A C 1
ATOM 846 O O . LEU A 1 106 ? 21.268 11.140 -20.273 1.00 68.69 106 LEU A O 1
ATOM 850 N N . SER A 1 107 ? 19.827 11.485 -21.944 1.00 60.25 107 SER A N 1
ATOM 851 C CA . SER A 1 107 ? 19.540 12.888 -21.636 1.00 60.25 107 SER A CA 1
ATOM 852 C C . SER A 1 107 ? 18.399 13.014 -20.618 1.00 60.25 107 SER A C 1
ATOM 854 O O . SER A 1 107 ? 17.417 12.266 -20.607 1.00 60.25 107 SER A O 1
ATOM 856 N N . THR A 1 108 ? 18.551 13.952 -19.682 1.00 53.53 108 THR A N 1
ATOM 857 C CA . THR A 1 108 ? 17.742 14.009 -18.459 1.00 53.53 108 THR A CA 1
ATOM 858 C C . THR A 1 108 ? 16.776 15.185 -18.407 1.00 53.53 108 THR A C 1
ATOM 860 O O . THR A 1 108 ? 17.107 16.314 -18.767 1.00 53.53 108 THR A O 1
ATOM 863 N N . SER A 1 109 ? 15.596 14.948 -17.827 1.00 44.78 109 SER A N 1
ATOM 864 C CA . SER A 1 109 ? 14.922 15.964 -17.017 1.00 44.78 109 SER A CA 1
ATOM 865 C C . SER A 1 109 ? 15.769 16.222 -15.757 1.00 44.78 109 SER A C 1
ATOM 867 O O . SER A 1 109 ? 16.398 15.305 -15.244 1.00 44.78 109 SER A O 1
ATOM 869 N N . LYS A 1 110 ? 15.827 17.469 -15.274 1.00 43.84 110 LYS A N 1
ATOM 870 C CA . LYS A 1 110 ? 16.787 18.050 -14.298 1.00 43.84 110 LYS A CA 1
ATOM 871 C C . LYS A 1 110 ? 17.118 17.290 -12.978 1.00 43.84 110 LYS A C 1
ATOM 873 O O . LYS A 1 110 ? 17.824 17.857 -12.154 1.00 43.84 110 LYS A O 1
ATOM 878 N N . SER A 1 111 ? 16.644 16.070 -12.725 1.00 47.16 111 SER A N 1
ATOM 879 C CA . SER A 1 111 ? 16.641 15.423 -11.404 1.00 47.16 111 SER A CA 1
ATOM 880 C C . SER A 1 111 ? 17.317 14.045 -11.296 1.00 47.16 111 SER A C 1
ATOM 882 O O . SER A 1 111 ? 17.075 13.376 -10.299 1.00 47.16 111 SER A O 1
ATOM 884 N N . ILE A 1 112 ? 18.101 13.582 -12.280 1.00 57.16 112 ILE A N 1
ATOM 885 C CA . ILE A 1 112 ? 18.775 12.263 -12.219 1.00 57.16 112 ILE A CA 1
ATOM 886 C C . ILE A 1 112 ? 20.296 12.444 -12.309 1.00 57.16 112 ILE A C 1
ATOM 888 O O . ILE A 1 112 ? 20.800 13.082 -13.237 1.00 57.16 112 ILE A O 1
ATOM 892 N N . THR A 1 113 ? 21.017 11.884 -11.342 1.00 63.38 113 THR A N 1
ATOM 893 C CA . THR A 1 113 ? 22.482 11.925 -11.220 1.00 63.38 113 THR A CA 1
ATOM 894 C C . THR A 1 113 ? 23.171 10.949 -12.183 1.00 63.38 113 THR A C 1
ATOM 896 O O . THR A 1 113 ? 22.571 9.990 -12.666 1.00 63.38 113 THR A O 1
ATOM 899 N N . GLY A 1 114 ? 24.463 11.159 -12.465 1.00 65.62 114 GLY A N 1
ATOM 900 C CA . GLY A 1 114 ? 25.241 10.253 -13.325 1.00 65.62 114 GLY A CA 1
ATOM 901 C C . GLY A 1 114 ? 25.319 8.812 -12.796 1.00 65.62 114 GLY A C 1
ATOM 902 O O . GLY A 1 114 ? 25.288 7.871 -13.582 1.00 65.62 114 GLY A O 1
ATOM 903 N N . ALA A 1 115 ? 25.344 8.630 -11.473 1.00 68.06 115 ALA A N 1
ATOM 904 C CA . ALA A 1 115 ? 25.335 7.307 -10.846 1.00 68.06 115 ALA A CA 1
ATOM 905 C C . ALA A 1 115 ? 24.003 6.569 -11.068 1.00 68.06 115 ALA A C 1
ATOM 907 O O . ALA A 1 115 ? 23.995 5.386 -11.401 1.00 68.06 115 ALA A O 1
ATOM 908 N N . GLU A 1 116 ? 22.874 7.277 -10.968 1.00 66.75 116 GLU A N 1
ATOM 909 C CA . GLU A 1 116 ? 21.548 6.706 -11.232 1.00 66.75 116 GLU A CA 1
ATOM 910 C C . GLU A 1 116 ? 21.379 6.292 -12.701 1.00 66.75 116 GLU A C 1
ATOM 912 O O . GLU A 1 116 ? 20.759 5.265 -12.969 1.00 66.75 116 GLU A O 1
ATOM 917 N N . LYS A 1 117 ? 21.973 7.027 -13.654 1.00 68.19 117 LYS A N 1
ATOM 918 C CA . LYS A 1 117 ? 21.985 6.636 -15.078 1.00 68.19 117 LYS A CA 1
ATOM 919 C C . LYS A 1 117 ? 22.740 5.331 -15.305 1.00 68.19 117 LYS A C 1
ATOM 921 O O . LYS A 1 117 ? 22.240 4.437 -15.979 1.00 68.19 117 LYS A O 1
ATOM 926 N N . THR A 1 118 ? 23.923 5.202 -14.713 1.00 72.25 118 THR A N 1
ATOM 927 C CA . THR A 1 118 ? 24.747 3.993 -14.831 1.00 72.25 118 THR A CA 1
ATOM 928 C C . THR A 1 118 ? 24.041 2.782 -14.225 1.00 72.25 118 THR A C 1
ATOM 930 O O . THR A 1 118 ? 23.949 1.742 -14.874 1.00 72.25 118 THR A O 1
ATOM 933 N N . ASN A 1 119 ? 23.457 2.929 -13.033 1.00 69.25 119 ASN A N 1
ATOM 934 C CA . ASN A 1 119 ? 22.681 1.861 -12.400 1.00 69.25 119 ASN A CA 1
ATOM 935 C C . ASN A 1 119 ? 21.457 1.474 -13.238 1.00 69.25 119 ASN A C 1
ATOM 937 O O . ASN A 1 119 ? 21.179 0.292 -13.420 1.00 69.25 119 ASN A O 1
ATOM 941 N N . PHE A 1 120 ? 20.754 2.454 -13.804 1.00 71.25 120 PHE A N 1
ATOM 942 C CA . PHE A 1 120 ? 19.620 2.208 -14.690 1.00 71.25 120 PHE A CA 1
ATOM 943 C C . PHE A 1 120 ? 20.013 1.404 -15.938 1.00 71.25 120 PHE A C 1
ATOM 945 O O . PHE A 1 120 ? 19.315 0.463 -16.307 1.00 71.25 120 PHE A O 1
ATOM 952 N N . VAL A 1 121 ? 21.149 1.725 -16.559 1.00 73.19 121 VAL A N 1
ATOM 953 C CA . VAL A 1 121 ? 21.670 0.997 -17.725 1.00 73.19 121 VAL A CA 1
ATOM 954 C C . VAL A 1 121 ? 22.069 -0.437 -17.372 1.00 73.19 121 VAL A C 1
ATOM 956 O O . VAL A 1 121 ? 21.747 -1.356 -18.120 1.00 73.19 121 VAL A O 1
ATOM 959 N N . ILE A 1 122 ? 22.695 -0.654 -16.212 1.00 73.19 122 ILE A N 1
ATOM 960 C CA . ILE A 1 122 ? 23.012 -2.003 -15.710 1.00 73.19 122 ILE A CA 1
ATOM 961 C C . ILE A 1 122 ? 21.732 -2.833 -15.546 1.00 73.19 122 ILE A C 1
ATOM 963 O O . ILE A 1 122 ? 21.680 -3.999 -15.934 1.00 73.19 122 ILE A O 1
ATOM 967 N N . LEU A 1 123 ? 20.673 -2.226 -15.009 1.00 69.62 123 LEU A N 1
ATOM 968 C CA . LEU A 1 123 ? 19.376 -2.879 -14.847 1.00 69.62 123 LEU A CA 1
ATOM 969 C C . LEU A 1 123 ? 18.691 -3.173 -16.184 1.00 69.62 123 LEU A C 1
ATOM 971 O O . LEU A 1 123 ? 18.082 -4.231 -16.331 1.00 69.62 123 LEU A O 1
ATOM 975 N N . CYS A 1 124 ? 18.825 -2.277 -17.163 1.00 71.19 124 CYS A N 1
ATOM 976 C CA . CYS A 1 124 ? 18.389 -2.522 -18.536 1.00 71.19 124 CYS A CA 1
ATOM 977 C C . CYS A 1 124 ? 19.128 -3.724 -19.142 1.00 71.19 124 CYS A C 1
ATOM 979 O O . CYS A 1 124 ? 18.489 -4.553 -19.780 1.00 71.19 124 CYS A O 1
ATOM 981 N N . GLY A 1 125 ? 20.434 -3.863 -18.888 1.00 71.06 125 GLY A N 1
ATOM 982 C CA . GLY A 1 125 ? 21.229 -5.018 -19.319 1.00 71.06 125 GLY A CA 1
ATOM 983 C C . GLY A 1 125 ? 20.722 -6.329 -18.732 1.00 71.06 125 GLY A C 1
ATOM 984 O O . GLY A 1 125 ? 20.404 -7.253 -19.472 1.00 71.06 125 GLY A O 1
ATOM 985 N N . LYS A 1 126 ? 20.513 -6.376 -17.415 1.00 68.81 126 LYS A N 1
ATOM 986 C CA . LYS A 1 126 ? 19.949 -7.563 -16.753 1.00 68.81 126 LYS A CA 1
ATOM 987 C C . LYS A 1 126 ? 18.527 -7.892 -17.227 1.00 68.81 126 LYS A C 1
ATOM 989 O O . LYS A 1 126 ? 18.165 -9.059 -17.331 1.00 68.81 126 LYS A O 1
ATOM 994 N N . LEU A 1 127 ? 17.707 -6.878 -17.524 1.00 69.19 127 LEU A N 1
ATOM 995 C CA . LEU A 1 127 ? 16.381 -7.091 -18.111 1.00 69.19 127 LEU A CA 1
ATOM 996 C C . LEU A 1 127 ? 16.480 -7.639 -19.539 1.00 69.19 127 LEU A C 1
ATOM 998 O O . LEU A 1 127 ? 15.707 -8.520 -19.904 1.00 69.19 127 LEU A O 1
ATOM 1002 N N . LEU A 1 128 ? 17.425 -7.138 -20.334 1.00 71.62 128 LEU A N 1
ATOM 1003 C CA . LEU A 1 128 ? 17.693 -7.612 -21.688 1.00 71.62 128 LEU A CA 1
ATOM 1004 C C . LEU A 1 128 ? 18.167 -9.067 -21.695 1.00 71.62 128 LEU A C 1
ATOM 1006 O O . LEU A 1 128 ? 17.677 -9.846 -22.507 1.00 71.62 128 LEU A O 1
ATOM 1010 N N . GLU A 1 129 ? 19.034 -9.452 -20.760 1.00 70.25 129 GLU A N 1
ATOM 1011 C CA . GLU A 1 129 ? 19.447 -10.846 -20.556 1.00 70.25 129 GLU A CA 1
ATOM 1012 C C . GLU A 1 129 ? 18.263 -11.749 -20.183 1.00 70.25 129 GLU A C 1
ATOM 1014 O O . GLU A 1 129 ? 18.155 -12.868 -20.679 1.00 70.25 129 GLU A O 1
ATOM 1019 N N . ALA A 1 130 ? 17.352 -11.259 -19.338 1.00 66.31 130 ALA A N 1
ATOM 1020 C CA . ALA A 1 130 ? 16.213 -12.035 -18.853 1.00 66.31 130 ALA A CA 1
ATOM 1021 C C . ALA A 1 130 ? 15.072 -12.167 -19.881 1.00 66.31 130 ALA A C 1
ATOM 1023 O O . ALA A 1 130 ? 14.444 -13.218 -19.988 1.00 66.31 130 ALA A O 1
ATOM 1024 N N . VAL A 1 131 ? 14.779 -11.102 -20.633 1.00 64.56 131 VAL A N 1
ATOM 1025 C CA . VAL A 1 131 ? 13.568 -10.991 -21.471 1.00 64.56 131 VAL A CA 1
ATOM 1026 C C . VAL A 1 131 ? 13.874 -11.082 -22.973 1.00 64.56 131 VAL A C 1
ATOM 1028 O O . VAL A 1 131 ? 12.975 -11.361 -23.769 1.00 64.56 131 VAL A O 1
ATOM 1031 N N . GLY A 1 132 ? 15.134 -10.887 -23.368 1.00 66.56 132 GLY A N 1
ATOM 1032 C CA . GLY A 1 132 ? 15.581 -10.881 -24.758 1.00 66.56 132 GLY A CA 1
ATOM 1033 C C . GLY A 1 132 ? 15.209 -9.604 -25.525 1.00 66.56 132 GLY A C 1
ATOM 1034 O O . GLY A 1 132 ? 14.239 -8.904 -25.217 1.00 66.56 132 GLY A O 1
ATOM 1035 N N . LEU A 1 133 ? 15.981 -9.310 -26.577 1.00 65.75 133 LEU A N 1
ATOM 1036 C CA . LEU A 1 133 ? 15.847 -8.094 -27.392 1.00 65.75 133 LEU A CA 1
ATOM 1037 C C . LEU A 1 133 ? 14.458 -7.976 -28.046 1.00 65.75 133 LEU A C 1
ATOM 1039 O O . LEU A 1 133 ? 13.876 -6.895 -28.086 1.00 65.75 133 LEU A O 1
ATOM 1043 N N . ASP A 1 134 ? 13.878 -9.091 -28.493 1.00 62.56 134 ASP A N 1
ATOM 1044 C CA . ASP A 1 134 ? 12.562 -9.119 -29.149 1.00 62.56 134 ASP A CA 1
ATOM 1045 C C . ASP A 1 134 ? 11.395 -8.821 -28.196 1.00 62.56 134 ASP A C 1
ATOM 1047 O O . ASP A 1 134 ? 10.342 -8.333 -28.623 1.00 62.56 134 ASP A O 1
ATOM 1051 N N . GLY A 1 135 ? 11.576 -9.079 -26.896 1.00 58.28 135 GLY A N 1
ATOM 1052 C CA . GLY A 1 135 ? 10.630 -8.677 -25.859 1.00 58.28 135 GLY A CA 1
ATOM 1053 C C . GLY A 1 135 ? 10.681 -7.173 -25.576 1.00 58.28 135 GLY A C 1
ATOM 1054 O O . GLY A 1 135 ? 9.647 -6.569 -25.291 1.00 58.28 135 GLY A O 1
ATOM 1055 N N . LEU A 1 136 ? 11.859 -6.559 -25.722 1.00 60.34 136 LEU A N 1
ATOM 1056 C CA . LEU A 1 136 ? 12.114 -5.149 -25.408 1.00 60.34 136 LEU A CA 1
ATOM 1057 C C . LEU A 1 136 ? 11.923 -4.199 -26.595 1.00 60.34 136 LEU A C 1
ATOM 1059 O O . LEU A 1 136 ? 11.480 -3.068 -26.397 1.00 60.34 136 LEU A O 1
ATOM 1063 N N . LYS A 1 137 ? 12.135 -4.665 -27.833 1.00 54.75 137 LYS A N 1
ATOM 1064 C CA . LYS A 1 137 ? 11.831 -3.919 -29.073 1.00 54.75 137 LYS A CA 1
ATOM 1065 C C . LYS A 1 137 ? 10.371 -3.466 -29.160 1.00 54.75 137 LYS A C 1
ATOM 1067 O O . LYS A 1 137 ? 10.060 -2.481 -29.821 1.00 54.75 137 LYS A O 1
ATOM 1072 N N . LYS A 1 138 ? 9.467 -4.163 -28.466 1.00 51.62 138 LYS A N 1
ATOM 1073 C CA . LYS A 1 138 ? 8.031 -3.844 -28.401 1.00 51.62 138 LYS A CA 1
ATOM 1074 C C . LYS A 1 138 ? 7.683 -2.801 -27.331 1.00 51.62 138 LYS A C 1
ATOM 1076 O O . LYS A 1 138 ? 6.538 -2.358 -27.276 1.00 51.62 138 LYS A O 1
ATOM 1081 N N . MET A 1 139 ? 8.638 -2.407 -26.486 1.00 51.06 139 MET A N 1
ATOM 1082 C CA . MET A 1 139 ? 8.448 -1.430 -25.415 1.00 51.06 139 MET A CA 1
ATOM 1083 C C . MET A 1 139 ? 8.831 -0.030 -25.933 1.00 51.06 139 MET A C 1
ATOM 1085 O O . MET A 1 139 ? 10.008 0.205 -26.219 1.00 51.06 139 MET A O 1
ATOM 1089 N N . PRO A 1 140 ? 7.883 0.914 -26.106 1.00 48.78 140 PRO A N 1
ATOM 1090 C CA . PRO A 1 140 ? 8.207 2.198 -26.713 1.00 48.78 140 PRO A CA 1
ATOM 1091 C C . PRO A 1 140 ? 9.013 3.083 -25.755 1.00 48.78 140 PRO A C 1
ATOM 1093 O O . PRO A 1 140 ? 8.761 3.128 -24.551 1.00 48.78 140 PRO A O 1
ATOM 1096 N N . PHE A 1 141 ? 9.942 3.851 -26.322 1.00 45.56 141 PHE A N 1
ATOM 1097 C CA . PHE A 1 141 ? 10.924 4.677 -25.618 1.00 45.56 141 PHE A CA 1
ATOM 1098 C C . PHE A 1 141 ? 10.337 5.617 -24.536 1.00 45.56 141 PHE A C 1
ATOM 1100 O O . PHE A 1 141 ? 10.855 5.726 -23.426 1.00 45.56 141 PHE A O 1
ATOM 1107 N N . ALA A 1 142 ? 9.176 6.219 -24.810 1.00 44.91 142 ALA A N 1
ATOM 1108 C CA . ALA A 1 142 ? 8.440 7.105 -23.897 1.00 44.91 142 ALA A CA 1
ATOM 1109 C C . ALA A 1 142 ? 7.916 6.419 -22.611 1.00 44.91 142 ALA A C 1
ATOM 1111 O O . ALA A 1 142 ? 7.376 7.087 -21.725 1.00 44.91 142 ALA A O 1
ATOM 1112 N N . TYR A 1 143 ? 8.058 5.096 -22.506 1.00 46.81 143 TYR A N 1
ATOM 1113 C CA . TYR A 1 143 ? 7.551 4.272 -21.415 1.00 46.81 143 TYR A CA 1
ATOM 1114 C C . TYR A 1 143 ? 8.665 3.585 -20.623 1.00 46.81 143 TYR A C 1
ATOM 1116 O O . TYR A 1 143 ? 8.355 2.783 -19.752 1.00 46.81 143 TYR A O 1
ATOM 1124 N N . VAL A 1 144 ? 9.949 3.869 -20.844 1.00 52.97 144 VAL A N 1
ATOM 1125 C CA . VAL A 1 144 ? 11.002 3.254 -20.019 1.00 52.97 144 VAL A CA 1
ATOM 1126 C C . VAL A 1 144 ? 11.261 4.117 -18.790 1.00 52.97 144 VAL A C 1
ATOM 1128 O O . VAL A 1 144 ? 12.212 4.886 -18.691 1.00 52.97 144 VAL A O 1
ATOM 1131 N N . THR A 1 145 ? 10.333 4.018 -17.842 1.00 61.84 145 THR A N 1
ATOM 1132 C CA . THR A 1 145 ? 10.510 4.523 -16.479 1.00 61.84 145 THR A CA 1
ATOM 1133 C C . THR A 1 145 ? 11.027 3.394 -15.592 1.00 61.84 145 THR A C 1
ATOM 1135 O O . THR A 1 145 ? 10.759 2.224 -15.866 1.00 61.84 145 THR A O 1
ATOM 1138 N N . LYS A 1 146 ? 11.707 3.726 -14.486 1.00 67.44 146 LYS A N 1
ATOM 1139 C CA . LYS A 1 146 ? 12.091 2.746 -13.448 1.00 67.44 146 LYS A CA 1
ATOM 1140 C C . LYS A 1 146 ? 10.924 1.810 -13.076 1.00 67.44 146 LYS A C 1
ATOM 1142 O O . LYS A 1 146 ? 11.095 0.604 -12.973 1.00 67.44 146 LYS A O 1
ATOM 1147 N N . THR A 1 147 ? 9.716 2.367 -12.982 1.00 69.31 147 THR A N 1
ATOM 1148 C CA . THR A 1 147 ? 8.468 1.676 -12.645 1.00 69.31 147 THR A CA 1
ATOM 1149 C C . THR A 1 147 ? 8.074 0.651 -13.707 1.00 69.31 147 THR A C 1
ATOM 1151 O O . THR A 1 147 ? 7.631 -0.444 -13.371 1.00 69.31 147 THR A O 1
ATOM 1154 N N . ASN A 1 148 ? 8.285 0.974 -14.983 1.00 66.25 148 ASN A N 1
ATOM 1155 C CA . ASN A 1 148 ? 7.929 0.107 -16.103 1.00 66.25 148 ASN A CA 1
ATOM 1156 C C . ASN A 1 148 ? 8.943 -1.021 -16.307 1.00 66.25 148 ASN A C 1
ATOM 1158 O O . ASN A 1 148 ? 8.538 -2.128 -16.643 1.00 66.25 148 ASN A O 1
ATOM 1162 N N . ILE A 1 149 ? 10.229 -0.778 -16.042 1.00 68.94 149 ILE A N 1
ATOM 1163 C CA . ILE A 1 149 ? 11.253 -1.835 -16.028 1.00 68.94 149 ILE A CA 1
ATOM 1164 C C . ILE A 1 149 ? 10.963 -2.832 -14.895 1.00 68.94 149 ILE A C 1
ATOM 1166 O O . ILE A 1 149 ? 10.923 -4.034 -15.144 1.00 68.94 149 ILE A O 1
ATOM 1170 N N . ILE A 1 150 ? 10.678 -2.346 -13.679 1.00 75.25 150 ILE A N 1
ATOM 1171 C CA . ILE A 1 150 ? 10.293 -3.205 -12.543 1.00 75.25 150 ILE A CA 1
ATOM 1172 C C . ILE A 1 150 ? 9.019 -3.992 -12.873 1.00 75.25 150 ILE A C 1
ATOM 1174 O O . ILE A 1 150 ? 8.948 -5.195 -12.643 1.00 75.25 150 ILE A O 1
ATOM 1178 N N . THR A 1 151 ? 8.026 -3.327 -13.467 1.00 73.62 151 THR A N 1
ATOM 1179 C CA . THR A 1 151 ? 6.784 -3.959 -13.934 1.00 73.62 151 THR A CA 1
ATOM 1180 C C . THR A 1 151 ? 7.060 -5.064 -14.949 1.00 73.62 151 THR A C 1
ATOM 1182 O O . THR A 1 151 ? 6.526 -6.154 -14.798 1.00 73.62 151 THR A O 1
ATOM 1185 N N . ALA A 1 152 ? 7.916 -4.823 -15.944 1.00 70.38 152 ALA A N 1
ATOM 1186 C CA . ALA A 1 152 ? 8.267 -5.821 -16.949 1.00 70.38 152 ALA A CA 1
ATOM 1187 C C . ALA A 1 152 ? 9.010 -7.021 -16.341 1.00 70.38 152 ALA A C 1
ATOM 1189 O O . ALA A 1 152 ? 8.719 -8.158 -16.704 1.00 70.38 152 ALA A O 1
ATOM 1190 N N . ALA A 1 153 ? 9.924 -6.783 -15.393 1.00 72.50 153 ALA A N 1
ATOM 1191 C CA . ALA A 1 153 ? 10.601 -7.854 -14.662 1.00 72.50 153 ALA A CA 1
ATOM 1192 C C . ALA A 1 153 ? 9.597 -8.723 -13.885 1.00 72.50 153 ALA A C 1
ATOM 1194 O O . ALA A 1 153 ? 9.668 -9.949 -13.946 1.00 72.50 153 ALA A O 1
ATOM 1195 N N . LEU A 1 154 ? 8.621 -8.100 -13.217 1.00 75.75 154 LEU A N 1
ATOM 1196 C CA . LEU A 1 154 ? 7.547 -8.807 -12.517 1.00 75.75 154 LEU A CA 1
ATOM 1197 C C . LEU A 1 154 ? 6.588 -9.529 -13.477 1.00 75.75 154 LEU A C 1
ATOM 1199 O O . LEU A 1 154 ? 6.260 -10.683 -13.266 1.00 75.75 154 LEU A O 1
ATOM 1203 N N . GLU A 1 155 ? 6.155 -8.921 -14.580 1.00 74.06 155 GLU A N 1
ATOM 1204 C CA . GLU A 1 155 ? 5.261 -9.593 -15.543 1.00 74.06 155 GLU A CA 1
ATOM 1205 C C . GLU A 1 155 ? 5.906 -10.806 -16.238 1.00 74.06 155 GLU A C 1
ATOM 1207 O O . GLU A 1 155 ? 5.207 -11.599 -16.869 1.00 74.06 155 GLU A O 1
ATOM 1212 N N . LYS A 1 156 ? 7.228 -10.958 -16.121 1.00 72.19 156 LYS A N 1
ATOM 1213 C CA . LYS A 1 156 ? 8.004 -12.107 -16.598 1.00 72.19 156 LYS A CA 1
ATOM 1214 C C . LYS A 1 156 ? 8.459 -13.042 -15.475 1.00 72.19 156 LYS A C 1
ATOM 1216 O O . LYS A 1 156 ? 9.313 -13.886 -15.709 1.00 72.19 156 LYS A O 1
ATOM 1221 N N . ASP A 1 157 ? 7.919 -12.880 -14.270 1.00 72.44 157 ASP A N 1
ATOM 1222 C CA . ASP A 1 157 ? 8.250 -13.680 -13.086 1.00 72.44 157 ASP A CA 1
ATOM 1223 C C . ASP A 1 157 ? 9.731 -13.636 -12.666 1.00 72.44 157 ASP A C 1
ATOM 1225 O O . ASP A 1 157 ? 10.198 -14.445 -11.863 1.00 72.44 157 ASP A O 1
ATOM 1229 N N . HIS A 1 158 ? 10.475 -12.617 -13.106 1.00 77.94 158 HIS A N 1
ATOM 1230 C CA . HIS A 1 158 ? 11.846 -12.356 -12.668 1.00 77.94 158 HIS A CA 1
ATOM 1231 C C . HIS A 1 158 ? 11.863 -11.519 -11.384 1.00 77.94 158 HIS A C 1
ATOM 1233 O O . HIS A 1 158 ? 12.405 -10.413 -11.324 1.00 77.94 158 HIS A O 1
ATOM 1239 N N . PHE A 1 159 ? 11.279 -12.070 -10.321 1.00 81.75 159 PHE A N 1
ATOM 1240 C CA . PHE A 1 159 ? 11.165 -11.406 -9.023 1.00 81.75 159 PHE A CA 1
ATOM 1241 C C . PHE A 1 159 ? 12.516 -10.946 -8.420 1.00 81.75 159 PHE A C 1
ATOM 1243 O O . PHE A 1 159 ? 12.598 -9.791 -7.997 1.00 81.75 159 PHE A O 1
ATOM 1250 N N . PRO A 1 160 ? 13.606 -11.749 -8.426 1.00 81.00 160 PRO A N 1
ATOM 1251 C CA . PRO A 1 160 ? 14.900 -11.313 -7.883 1.00 81.00 160 PRO A CA 1
ATOM 1252 C C . PRO A 1 160 ? 15.484 -10.100 -8.614 1.00 81.00 160 PRO A C 1
ATOM 1254 O O . PRO A 1 160 ? 16.080 -9.219 -7.999 1.00 81.00 160 PRO A O 1
ATOM 1257 N N . LEU A 1 161 ? 15.273 -10.030 -9.931 1.00 77.56 161 LEU A N 1
ATOM 1258 C CA . LEU A 1 161 ? 15.689 -8.887 -10.734 1.00 77.56 161 LEU A CA 1
ATOM 1259 C C . LEU A 1 161 ? 14.895 -7.636 -10.346 1.00 77.56 161 LEU A C 1
ATOM 1261 O O . LEU A 1 161 ? 15.475 -6.564 -10.194 1.00 77.56 161 LEU A O 1
ATOM 1265 N N . ALA A 1 162 ? 13.586 -7.781 -10.141 1.00 79.44 162 ALA A N 1
ATOM 1266 C CA . ALA A 1 162 ? 12.724 -6.684 -9.728 1.00 79.44 162 ALA A CA 1
ATOM 1267 C C . ALA A 1 162 ? 13.113 -6.130 -8.342 1.00 79.44 162 ALA A C 1
ATOM 1269 O O . ALA A 1 162 ? 13.170 -4.914 -8.177 1.00 79.44 162 ALA A O 1
ATOM 1270 N N . ILE A 1 163 ? 13.464 -6.990 -7.378 1.00 82.19 163 ILE A N 1
ATOM 1271 C CA . ILE A 1 163 ? 14.007 -6.571 -6.072 1.00 82.19 163 ILE A CA 1
ATOM 1272 C C . ILE A 1 163 ? 15.335 -5.830 -6.237 1.00 82.19 163 ILE A C 1
ATOM 1274 O O . ILE A 1 163 ? 15.496 -4.727 -5.724 1.00 82.19 163 ILE A O 1
ATOM 1278 N N . HIS A 1 164 ? 16.259 -6.369 -7.031 1.00 76.69 164 HIS A N 1
ATOM 1279 C CA . HIS A 1 164 ? 17.540 -5.708 -7.271 1.00 76.69 164 HIS A CA 1
ATOM 1280 C C . HIS A 1 164 ? 17.380 -4.325 -7.932 1.00 76.69 164 HIS A C 1
ATOM 1282 O O . HIS A 1 164 ? 18.132 -3.391 -7.660 1.00 76.69 164 HIS A O 1
ATOM 1288 N N . MET A 1 165 ? 16.359 -4.154 -8.777 1.00 74.69 165 MET A N 1
ATOM 1289 C CA . MET A 1 165 ? 15.998 -2.848 -9.337 1.00 74.69 165 MET A CA 1
ATOM 1290 C C . MET A 1 165 ? 15.474 -1.874 -8.275 1.00 74.69 165 MET A C 1
ATOM 1292 O O . MET A 1 165 ? 15.775 -0.681 -8.348 1.00 74.69 165 MET A O 1
ATOM 1296 N N . LEU A 1 166 ? 14.710 -2.360 -7.294 1.00 76.12 166 LEU A N 1
ATOM 1297 C CA . LEU A 1 166 ? 14.205 -1.555 -6.180 1.00 76.12 166 LEU A CA 1
ATOM 1298 C C . LEU A 1 166 ? 15.322 -1.086 -5.239 1.00 76.12 166 LEU A C 1
ATOM 1300 O O . LEU A 1 166 ? 15.277 0.048 -4.770 1.00 76.12 166 LEU A O 1
ATOM 1304 N N . GLU A 1 167 ? 16.341 -1.911 -4.999 1.00 75.19 167 GLU A N 1
ATOM 1305 C CA . GLU A 1 167 ? 17.518 -1.540 -4.194 1.00 75.19 167 GLU A CA 1
ATOM 1306 C C . GLU A 1 167 ? 18.275 -0.345 -4.784 1.00 75.19 167 GLU A C 1
ATOM 1308 O O . GLU A 1 167 ? 18.806 0.496 -4.060 1.00 75.19 167 GLU A O 1
ATOM 1313 N N . LEU A 1 168 ? 18.300 -0.251 -6.114 1.00 70.25 168 LEU A N 1
ATOM 1314 C CA . LEU A 1 168 ? 19.045 0.769 -6.846 1.00 70.25 168 LEU A CA 1
ATOM 1315 C C . LEU A 1 168 ? 18.220 2.031 -7.142 1.00 70.25 168 LEU A C 1
ATOM 1317 O O . LEU A 1 168 ? 18.775 3.020 -7.624 1.00 70.25 168 LEU A O 1
ATOM 1321 N N . CYS A 1 169 ? 16.907 2.019 -6.879 1.00 68.19 169 CYS A N 1
ATOM 1322 C CA . CYS A 1 169 ? 15.989 3.095 -7.245 1.00 68.19 169 CYS A CA 1
ATOM 1323 C C . CYS A 1 169 ? 15.035 3.467 -6.102 1.00 68.19 169 CYS A C 1
ATOM 1325 O O . CYS A 1 169 ? 14.183 2.686 -5.698 1.00 68.19 169 CYS A O 1
ATOM 1327 N N . SER A 1 170 ? 15.040 4.735 -5.674 1.00 66.62 170 SER A N 1
ATOM 1328 C CA . SER A 1 170 ? 14.032 5.237 -4.724 1.00 66.62 170 SER A CA 1
ATOM 1329 C C . SER A 1 170 ? 12.618 5.166 -5.324 1.00 66.62 170 SER A C 1
ATOM 1331 O O . SER A 1 170 ? 12.291 5.952 -6.222 1.00 66.62 170 SER A O 1
ATOM 1333 N N . ILE A 1 171 ? 11.727 4.354 -4.756 1.00 70.62 171 ILE A N 1
ATOM 1334 C CA . ILE A 1 171 ? 10.307 4.296 -5.139 1.00 70.62 171 ILE A CA 1
ATOM 1335 C C . ILE A 1 171 ? 9.498 5.362 -4.397 1.00 70.62 171 ILE A C 1
ATOM 1337 O O . ILE A 1 171 ? 9.522 5.454 -3.170 1.00 70.62 171 ILE A O 1
ATOM 1341 N N . GLN A 1 172 ? 8.797 6.206 -5.159 1.00 70.44 172 GLN A N 1
ATOM 1342 C CA . GLN A 1 172 ? 7.822 7.152 -4.616 1.00 70.44 172 GLN A CA 1
ATOM 1343 C C . GLN A 1 172 ? 6.428 6.521 -4.613 1.00 70.44 172 GLN A C 1
ATOM 1345 O O . GLN A 1 172 ? 6.159 5.594 -5.369 1.00 70.44 172 GLN A O 1
ATOM 1350 N N . ARG A 1 173 ? 5.499 7.103 -3.852 1.00 69.19 173 ARG A N 1
ATOM 1351 C CA . ARG A 1 173 ? 4.101 6.658 -3.759 1.00 69.19 173 ARG A CA 1
ATOM 1352 C C . ARG A 1 173 ? 3.446 6.356 -5.107 1.00 69.19 173 ARG A C 1
ATOM 1354 O O . ARG A 1 173 ? 2.883 5.289 -5.289 1.00 69.19 173 ARG A O 1
ATOM 1361 N N . LYS A 1 174 ? 3.596 7.259 -6.077 1.00 67.12 174 LYS A N 1
ATOM 1362 C CA . LYS A 1 174 ? 3.049 7.094 -7.436 1.00 67.12 174 LYS A CA 1
ATOM 1363 C C . LYS A 1 174 ? 3.604 5.868 -8.179 1.00 67.12 174 LYS A C 1
ATOM 1365 O O . LYS A 1 174 ? 2.928 5.329 -9.045 1.00 67.12 174 LYS A O 1
ATOM 1370 N N . ASP A 1 175 ? 4.849 5.494 -7.888 1.00 71.88 175 ASP A N 1
ATOM 1371 C CA . ASP A 1 175 ? 5.538 4.364 -8.508 1.00 71.88 175 ASP A CA 1
ATOM 1372 C C . ASP A 1 175 ? 5.068 3.066 -7.828 1.00 71.88 175 ASP A C 1
ATOM 1374 O O . ASP A 1 175 ? 4.727 2.101 -8.505 1.00 71.88 175 ASP A O 1
ATOM 1378 N N . ALA A 1 176 ? 4.951 3.087 -6.494 1.00 71.88 176 ALA A N 1
ATOM 1379 C CA . ALA A 1 176 ? 4.389 1.998 -5.698 1.00 71.88 176 ALA A CA 1
ATOM 1380 C C . ALA A 1 176 ? 2.941 1.671 -6.105 1.00 71.88 176 ALA A C 1
ATOM 1382 O O . ALA A 1 176 ? 2.626 0.511 -6.348 1.00 71.88 176 ALA A O 1
ATOM 1383 N N . GLU A 1 177 ? 2.083 2.687 -6.265 1.00 72.75 177 GLU A N 1
ATOM 1384 C CA . GLU A 1 177 ? 0.690 2.531 -6.719 1.00 72.75 177 GLU A CA 1
ATOM 1385 C C . GLU A 1 177 ? 0.590 1.861 -8.102 1.00 72.75 177 GLU A C 1
ATOM 1387 O O . GLU A 1 177 ? -0.350 1.112 -8.358 1.00 72.75 177 GLU A O 1
ATOM 1392 N N . AL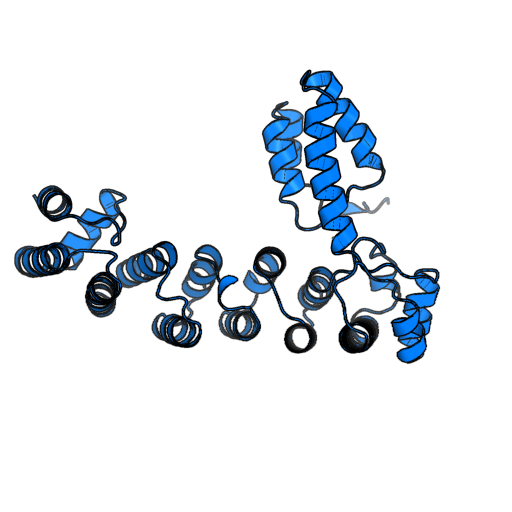A A 1 178 ? 1.560 2.094 -8.991 1.00 70.12 178 ALA A N 1
ATOM 1393 C CA . ALA A 1 178 ? 1.584 1.495 -10.325 1.00 70.12 178 ALA A CA 1
ATOM 1394 C C . ALA A 1 178 ? 2.101 0.044 -10.329 1.00 70.12 178 ALA A C 1
ATOM 1396 O O . ALA A 1 178 ? 1.601 -0.779 -11.092 1.00 70.12 178 ALA A O 1
ATOM 1397 N N . ILE A 1 179 ? 3.082 -0.271 -9.478 1.00 74.31 179 ILE A N 1
ATOM 1398 C CA . ILE A 1 179 ? 3.692 -1.607 -9.376 1.00 74.31 179 ILE A CA 1
ATOM 1399 C C . ILE A 1 179 ? 2.800 -2.569 -8.572 1.00 74.31 179 ILE A C 1
ATOM 1401 O O . ILE A 1 179 ? 2.768 -3.775 -8.835 1.00 74.31 179 ILE A O 1
ATOM 1405 N N . TRP A 1 180 ? 2.043 -2.044 -7.605 1.00 76.38 180 TRP A N 1
ATOM 1406 C CA . TRP A 1 180 ? 1.305 -2.848 -6.634 1.00 76.38 180 TRP A CA 1
ATOM 1407 C C . TRP A 1 180 ? 0.341 -3.888 -7.222 1.00 76.38 180 TRP A C 1
ATOM 1409 O O . TRP A 1 180 ? 0.401 -5.032 -6.776 1.00 76.38 180 TRP A O 1
ATOM 1419 N N . PRO A 1 181 ? -0.490 -3.592 -8.243 1.00 76.56 181 PRO A N 1
ATOM 1420 C CA . PRO A 1 181 ? -1.406 -4.586 -8.810 1.00 76.56 181 PRO A CA 1
ATOM 1421 C C . PRO A 1 181 ? -0.713 -5.850 -9.339 1.00 76.56 181 PRO A C 1
ATOM 1423 O O . PRO A 1 181 ? -1.353 -6.886 -9.513 1.00 76.56 181 PRO A O 1
ATOM 1426 N N . ILE A 1 182 ? 0.586 -5.765 -9.633 1.00 75.50 182 ILE A N 1
ATOM 1427 C CA . ILE A 1 182 ? 1.400 -6.887 -10.100 1.00 75.50 182 ILE A CA 1
ATOM 1428 C C . ILE A 1 182 ? 2.011 -7.613 -8.905 1.00 75.50 182 ILE A C 1
ATOM 1430 O O . ILE A 1 182 ? 1.923 -8.834 -8.831 1.00 75.50 182 ILE A O 1
ATOM 1434 N N . VAL A 1 183 ? 2.540 -6.874 -7.925 1.00 76.56 183 VAL A N 1
ATOM 1435 C CA . VAL A 1 183 ? 3.056 -7.443 -6.667 1.00 76.56 183 VAL A CA 1
ATOM 1436 C C . VAL A 1 183 ? 1.959 -8.199 -5.908 1.00 76.56 183 VAL A C 1
ATOM 1438 O O . VAL A 1 183 ? 2.211 -9.270 -5.366 1.00 76.56 183 VAL A O 1
ATOM 1441 N N . ALA A 1 184 ? 0.713 -7.725 -5.967 1.00 75.31 184 ALA A N 1
ATOM 1442 C CA . ALA A 1 184 ? -0.461 -8.394 -5.414 1.00 75.31 184 ALA A CA 1
ATOM 1443 C C . ALA A 1 184 ? -0.761 -9.770 -6.049 1.00 75.31 184 ALA A C 1
ATOM 1445 O O . ALA A 1 184 ? -1.634 -10.489 -5.571 1.00 75.31 184 ALA A O 1
ATOM 1446 N N . LYS A 1 185 ? -0.059 -10.193 -7.105 1.00 81.00 185 LYS A N 1
ATOM 1447 C CA . LYS A 1 185 ? -0.150 -11.569 -7.625 1.00 81.00 185 LYS A CA 1
ATOM 1448 C C . LYS A 1 185 ? 0.791 -12.540 -6.909 1.00 81.00 185 LYS A C 1
ATOM 1450 O O . LYS A 1 185 ? 0.532 -13.737 -6.916 1.00 81.00 185 LYS A O 1
ATOM 1455 N N . TYR A 1 186 ? 1.830 -12.029 -6.257 1.00 82.50 186 TYR A N 1
ATOM 1456 C CA . TYR A 1 186 ? 2.832 -12.820 -5.550 1.00 82.50 186 TYR A CA 1
ATOM 1457 C C . TYR A 1 186 ? 2.371 -13.224 -4.146 1.00 82.50 186 TYR A C 1
ATOM 1459 O O . TYR A 1 186 ? 1.290 -12.831 -3.679 1.00 82.50 186 TYR A O 1
ATOM 1467 N N . SER A 1 187 ? 3.185 -14.043 -3.472 1.00 84.75 187 SER A N 1
ATOM 1468 C CA . SER A 1 187 ? 2.959 -14.394 -2.071 1.00 84.75 187 SER A CA 1
ATOM 1469 C C . SER A 1 187 ? 3.132 -13.169 -1.169 1.00 84.75 187 SER A C 1
ATOM 1471 O O . SER A 1 187 ? 3.780 -12.184 -1.536 1.00 84.75 187 SER A O 1
ATOM 1473 N N . TRP A 1 188 ? 2.577 -13.216 0.041 1.00 85.12 188 TRP A N 1
ATOM 1474 C CA . TRP A 1 188 ? 2.738 -12.105 0.973 1.00 85.12 188 TRP A CA 1
ATOM 1475 C C . TRP A 1 188 ? 4.197 -11.878 1.394 1.00 85.12 188 TRP A C 1
ATOM 1477 O O . TRP A 1 188 ? 4.597 -10.733 1.588 1.00 85.12 188 TRP A O 1
ATOM 1487 N N . GLN A 1 189 ? 5.020 -12.933 1.477 1.00 86.69 189 GLN A N 1
ATOM 1488 C CA . GLN A 1 189 ? 6.450 -12.813 1.794 1.00 86.69 189 GLN A CA 1
ATOM 1489 C C . GLN A 1 189 ? 7.176 -11.986 0.728 1.00 86.69 189 GLN A C 1
ATOM 1491 O O . GLN A 1 189 ? 7.956 -11.090 1.043 1.00 86.69 189 GLN A O 1
ATOM 1496 N N . GLN A 1 190 ? 6.875 -12.262 -0.541 1.00 84.56 190 GLN A N 1
ATOM 1497 C CA . GLN A 1 190 ? 7.398 -11.516 -1.682 1.00 84.56 190 GLN A CA 1
ATOM 1498 C C . GLN A 1 190 ? 6.867 -10.076 -1.701 1.00 84.56 190 GLN A C 1
ATOM 1500 O O . GLN A 1 190 ? 7.616 -9.134 -1.957 1.00 84.56 190 GLN A O 1
ATOM 1505 N N . GLY A 1 191 ? 5.591 -9.887 -1.358 1.00 83.31 191 GLY A N 1
ATOM 1506 C CA . GLY A 1 191 ? 4.996 -8.563 -1.201 1.00 83.31 191 GLY A CA 1
ATOM 1507 C C . GLY A 1 191 ? 5.679 -7.721 -0.118 1.00 83.31 191 GLY A C 1
ATOM 1508 O O . GLY A 1 191 ? 5.933 -6.541 -0.349 1.00 83.31 191 GLY A O 1
ATOM 1509 N N . LEU A 1 192 ? 6.043 -8.321 1.022 1.00 80.56 192 LEU A N 1
ATOM 1510 C CA . LEU A 1 192 ? 6.786 -7.652 2.097 1.00 80.56 192 LEU A CA 1
ATOM 1511 C C . LEU A 1 192 ? 8.194 -7.236 1.675 1.00 80.56 192 LEU A C 1
ATOM 1513 O O . LEU A 1 192 ? 8.593 -6.107 1.959 1.00 80.56 192 LEU A O 1
ATOM 1517 N N . GLN A 1 193 ? 8.923 -8.112 0.976 1.00 83.00 193 GLN A N 1
ATOM 1518 C CA . GLN A 1 193 ? 10.238 -7.772 0.423 1.00 83.00 193 GLN A CA 1
ATOM 1519 C C . GLN A 1 193 ? 10.141 -6.540 -0.483 1.00 83.00 193 GLN A C 1
ATOM 1521 O O . GLN A 1 193 ? 10.969 -5.644 -0.396 1.00 83.00 193 GLN A O 1
ATOM 1526 N N . PHE A 1 194 ? 9.067 -6.421 -1.268 1.00 80.56 194 PHE A N 1
ATOM 1527 C CA . PHE A 1 194 ? 8.819 -5.238 -2.091 1.00 80.56 194 PHE A CA 1
ATOM 1528 C C . PHE A 1 194 ? 8.666 -3.944 -1.282 1.00 80.56 194 PHE A C 1
ATOM 1530 O O . PHE A 1 194 ? 9.280 -2.930 -1.623 1.00 80.56 194 PHE A O 1
ATOM 1537 N N . ILE A 1 195 ? 7.874 -3.955 -0.204 1.00 76.69 195 ILE A N 1
ATOM 1538 C CA . ILE A 1 195 ? 7.642 -2.733 0.589 1.00 76.69 195 ILE A CA 1
ATOM 1539 C C . ILE A 1 195 ? 8.898 -2.258 1.286 1.00 76.69 195 ILE A C 1
ATOM 1541 O O . ILE A 1 195 ? 9.057 -1.059 1.488 1.00 76.69 195 ILE A O 1
ATOM 1545 N N . GLN A 1 196 ? 9.789 -3.164 1.685 1.00 76.81 196 GLN A N 1
ATOM 1546 C CA . GLN A 1 196 ? 11.026 -2.787 2.372 1.00 76.81 196 GLN A CA 1
ATOM 1547 C C . GLN A 1 196 ? 11.849 -1.765 1.574 1.00 76.81 196 GLN A C 1
ATOM 1549 O O . GLN A 1 196 ? 12.571 -0.970 2.169 1.00 76.81 196 GLN A O 1
ATOM 1554 N N . HIS A 1 197 ? 11.662 -1.706 0.253 1.00 76.88 197 HIS A N 1
ATOM 1555 C CA . HIS A 1 197 ? 12.314 -0.741 -0.629 1.00 76.88 197 HIS A CA 1
ATOM 1556 C C . HIS A 1 197 ? 11.476 0.514 -0.944 1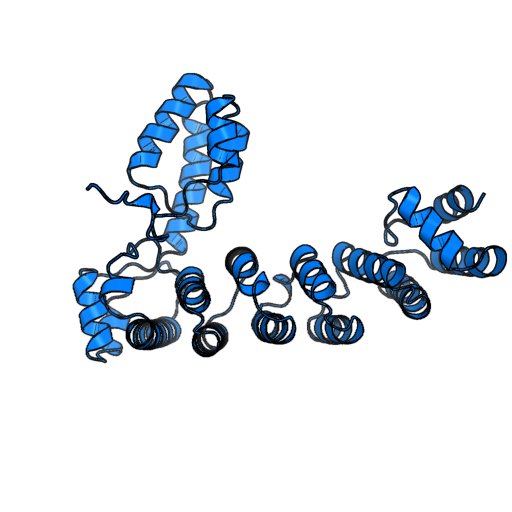.00 76.88 197 HIS A C 1
ATOM 1558 O O . HIS A 1 197 ? 11.923 1.405 -1.672 1.00 76.88 197 HIS A O 1
ATOM 1564 N N . PHE A 1 198 ? 10.249 0.623 -0.435 1.00 75.00 198 PHE A N 1
ATOM 1565 C CA . PHE A 1 198 ? 9.403 1.797 -0.639 1.00 75.00 198 PHE A CA 1
ATOM 1566 C C . PHE A 1 198 ? 9.751 2.896 0.364 1.00 75.00 198 PHE A C 1
ATOM 1568 O O . PHE A 1 198 ? 10.035 2.647 1.534 1.00 75.00 198 PHE A O 1
ATOM 1575 N N . LYS A 1 199 ? 9.683 4.163 -0.069 1.00 69.62 199 LYS A N 1
ATOM 1576 C CA . LYS A 1 199 ? 9.768 5.286 0.876 1.00 69.62 199 LYS A CA 1
ATOM 1577 C C . LYS A 1 199 ? 8.630 5.196 1.893 1.00 69.62 199 LYS A C 1
ATOM 1579 O O . LYS A 1 199 ? 7.495 4.952 1.498 1.00 69.62 199 LYS A O 1
ATOM 1584 N N . LYS A 1 200 ? 8.909 5.533 3.155 1.00 68.75 200 LYS A N 1
ATOM 1585 C CA . LYS A 1 200 ? 7.958 5.524 4.288 1.00 68.75 200 LYS A CA 1
ATOM 1586 C C . LYS A 1 200 ? 6.572 6.112 3.958 1.00 68.75 200 LYS A C 1
ATOM 1588 O O . LYS A 1 200 ? 5.548 5.523 4.274 1.00 68.75 200 LYS A O 1
ATOM 1593 N N . SER A 1 201 ? 6.523 7.230 3.230 1.00 67.62 201 SER A N 1
ATOM 1594 C CA . SER A 1 201 ? 5.279 7.910 2.815 1.00 67.62 201 SER A CA 1
ATOM 1595 C C . SER A 1 201 ? 4.539 7.278 1.623 1.00 67.62 201 SER A C 1
ATOM 1597 O O . SER A 1 201 ? 3.526 7.810 1.165 1.00 67.62 201 SER A O 1
ATOM 1599 N N . SER A 1 202 ? 5.062 6.182 1.076 1.00 71.06 202 SER A N 1
ATOM 1600 C CA . SER A 1 202 ? 4.554 5.515 -0.130 1.00 71.06 202 SER A CA 1
ATOM 1601 C C . SER A 1 202 ? 3.673 4.309 0.177 1.00 71.06 202 SER A C 1
ATOM 1603 O O . SER A 1 202 ? 3.031 3.797 -0.735 1.00 71.06 202 SER A O 1
ATOM 1605 N N . ILE A 1 203 ? 3.625 3.879 1.440 1.00 74.81 203 ILE A N 1
ATOM 1606 C CA . ILE A 1 203 ? 2.748 2.808 1.915 1.00 74.81 203 ILE A CA 1
ATOM 1607 C C . ILE A 1 203 ? 1.329 3.368 2.028 1.00 74.81 203 ILE A C 1
ATOM 1609 O O . ILE A 1 203 ? 1.114 4.406 2.656 1.00 74.81 203 ILE A O 1
ATOM 1613 N N . THR A 1 204 ? 0.361 2.697 1.408 1.00 75.62 204 THR A N 1
ATOM 1614 C CA . THR A 1 204 ? -1.053 3.098 1.412 1.00 75.62 204 THR A CA 1
ATOM 1615 C C . THR A 1 204 ? -1.908 2.090 2.182 1.00 75.62 204 THR A C 1
ATOM 1617 O O . THR A 1 204 ? -1.512 0.941 2.370 1.00 75.62 204 THR A O 1
ATOM 1620 N N . LYS A 1 205 ? -3.109 2.507 2.609 1.00 79.56 205 LYS A N 1
ATOM 1621 C CA . LYS A 1 205 ? -4.099 1.613 3.237 1.00 79.56 205 LYS A CA 1
ATOM 1622 C C . LYS A 1 205 ? -4.395 0.393 2.354 1.00 79.56 205 LYS A C 1
ATOM 1624 O O . LYS A 1 205 ? -4.334 -0.734 2.834 1.00 79.56 205 LYS A O 1
ATOM 1629 N N . ASP A 1 206 ? -4.668 0.622 1.071 1.00 77.31 206 ASP A N 1
ATOM 1630 C CA . ASP A 1 206 ? -5.062 -0.432 0.123 1.00 77.31 206 ASP A CA 1
ATOM 1631 C C . ASP A 1 206 ? -3.969 -1.490 -0.057 1.00 77.31 206 ASP A C 1
ATOM 1633 O O . ASP A 1 206 ? -4.248 -2.680 -0.198 1.00 77.31 206 ASP A O 1
ATOM 1637 N N . PHE A 1 207 ? -2.709 -1.053 -0.011 1.00 78.00 207 PHE A N 1
ATOM 1638 C CA . PHE A 1 207 ? -1.560 -1.942 -0.037 1.00 78.00 207 PHE A CA 1
ATOM 1639 C C . PHE A 1 207 ? -1.585 -2.900 1.170 1.00 78.00 207 PHE A C 1
ATOM 1641 O O . PHE A 1 207 ? -1.463 -4.116 1.020 1.00 78.00 207 PHE A O 1
ATOM 1648 N N . LEU A 1 208 ? -1.763 -2.349 2.374 1.00 81.88 208 LEU A N 1
ATOM 1649 C CA . LEU A 1 208 ? -1.693 -3.117 3.617 1.00 81.88 208 LEU A CA 1
ATOM 1650 C C . LEU A 1 208 ? -2.840 -4.116 3.724 1.00 81.88 208 LEU A C 1
ATOM 1652 O O . LEU A 1 208 ? -2.614 -5.262 4.104 1.00 81.88 208 LEU A O 1
ATOM 1656 N N . LEU A 1 209 ? -4.046 -3.702 3.333 1.00 82.56 209 LEU A N 1
ATOM 1657 C CA . LEU A 1 209 ? -5.216 -4.575 3.312 1.00 82.56 209 LEU A CA 1
ATOM 1658 C C . LEU A 1 209 ? -5.005 -5.788 2.408 1.00 82.56 209 LEU A C 1
ATOM 1660 O O . LEU A 1 209 ? -5.246 -6.909 2.835 1.00 82.56 209 LEU A O 1
ATOM 1664 N N . CYS A 1 210 ? -4.474 -5.595 1.201 1.00 81.62 210 CYS A N 1
ATOM 1665 C CA . CYS A 1 210 ? -4.237 -6.715 0.293 1.00 81.62 210 CYS A CA 1
ATOM 1666 C C . CYS A 1 210 ? -3.140 -7.673 0.809 1.00 81.62 210 CYS A C 1
ATOM 1668 O O . CYS A 1 210 ? -3.227 -8.883 0.591 1.00 81.62 210 CYS A O 1
ATOM 1670 N N . LEU A 1 211 ? -2.141 -7.184 1.555 1.00 84.19 211 LEU A N 1
ATOM 1671 C CA . LEU A 1 211 ? -1.220 -8.074 2.271 1.00 84.19 211 LEU A CA 1
ATOM 1672 C C . LEU A 1 211 ? -1.907 -8.871 3.384 1.00 84.19 211 LEU A C 1
ATOM 1674 O O . LEU A 1 211 ? -1.659 -10.074 3.510 1.00 84.19 211 LEU A O 1
ATOM 1678 N N . LEU A 1 212 ? -2.754 -8.225 4.180 1.00 86.31 212 LEU A N 1
ATOM 1679 C CA . LEU A 1 212 ? -3.515 -8.886 5.240 1.00 86.31 212 LEU A CA 1
ATOM 1680 C C . LEU A 1 212 ? -4.454 -9.958 4.670 1.00 86.31 212 LEU A C 1
ATOM 1682 O O . LEU A 1 212 ? -4.453 -11.087 5.150 1.00 86.31 212 LEU A O 1
ATOM 1686 N N . GLU A 1 213 ? -5.165 -9.658 3.580 1.00 84.31 213 GLU A N 1
ATOM 1687 C CA . GLU A 1 213 ? -6.022 -10.610 2.855 1.00 84.31 213 GLU A CA 1
ATOM 1688 C C . GLU A 1 213 ? -5.252 -11.833 2.338 1.00 84.31 213 GLU A C 1
ATOM 1690 O O . GLU A 1 213 ? -5.794 -12.934 2.271 1.00 84.31 213 GLU A O 1
ATOM 1695 N N . LYS A 1 214 ? -3.965 -11.672 2.011 1.00 82.19 214 LYS A N 1
ATOM 1696 C CA . LYS A 1 214 ? -3.076 -12.777 1.618 1.00 82.19 214 LYS A CA 1
ATOM 1697 C C . LYS A 1 214 ? -2.550 -13.608 2.791 1.00 82.19 214 LYS A C 1
ATOM 1699 O O . LYS A 1 214 ? -1.749 -14.515 2.568 1.00 82.19 214 LYS A O 1
ATOM 1704 N N . GLY A 1 215 ? -2.971 -13.311 4.019 1.00 82.81 215 GLY A N 1
ATOM 1705 C CA . GLY A 1 215 ? -2.555 -14.024 5.223 1.00 82.81 215 GLY A CA 1
ATOM 1706 C C . GLY A 1 215 ? -1.230 -13.537 5.806 1.00 82.81 215 GLY A C 1
ATOM 1707 O O . GLY A 1 215 ? -0.568 -14.296 6.513 1.00 82.81 215 GLY A O 1
ATOM 1708 N N . THR A 1 216 ? -0.815 -12.296 5.519 1.00 85.81 216 THR A N 1
ATOM 1709 C CA . THR A 1 216 ? 0.333 -11.711 6.229 1.00 85.81 216 THR A CA 1
ATOM 1710 C C . THR A 1 216 ? -0.004 -11.598 7.715 1.00 85.81 216 THR A C 1
ATOM 1712 O O . THR A 1 216 ? -1.048 -11.033 8.044 1.00 85.81 216 THR A O 1
ATOM 1715 N N . PRO A 1 217 ? 0.870 -12.055 8.629 1.00 87.56 217 PRO A N 1
ATOM 1716 C CA . PRO A 1 217 ? 0.650 -11.868 10.056 1.00 87.56 217 PRO A CA 1
ATOM 1717 C C . PRO A 1 217 ? 0.520 -10.383 10.413 1.00 87.56 217 PRO A C 1
ATOM 1719 O O . PRO A 1 217 ? 1.398 -9.582 10.083 1.00 87.56 217 PRO A O 1
ATOM 1722 N N . LEU A 1 218 ? -0.545 -10.026 11.135 1.00 88.81 218 LEU A N 1
ATOM 1723 C CA . LEU A 1 218 ? -0.840 -8.644 11.528 1.00 88.81 218 LEU A CA 1
ATOM 1724 C C . LEU A 1 218 ? 0.338 -7.990 12.267 1.00 88.81 218 LEU A C 1
ATOM 1726 O O . LEU A 1 218 ? 0.761 -6.890 11.917 1.00 88.81 218 LEU A O 1
ATOM 1730 N N . MET A 1 219 ? 0.939 -8.712 13.219 1.00 87.31 219 MET A N 1
ATOM 1731 C CA . MET A 1 219 ? 2.101 -8.235 13.977 1.00 87.31 219 MET A CA 1
ATOM 1732 C C . MET A 1 219 ? 3.307 -7.910 13.093 1.00 87.31 219 MET A C 1
ATOM 1734 O O . MET A 1 219 ? 4.028 -6.959 13.372 1.00 87.31 219 MET A O 1
ATOM 1738 N N . LEU A 1 220 ? 3.512 -8.650 12.000 1.00 86.25 220 LEU A N 1
ATOM 1739 C CA . LEU A 1 220 ? 4.624 -8.397 11.086 1.00 86.25 220 LEU A CA 1
ATOM 1740 C C . LEU A 1 220 ? 4.430 -7.082 10.320 1.00 86.25 220 LEU A C 1
ATOM 1742 O O . LEU A 1 220 ? 5.385 -6.332 10.120 1.00 86.25 220 LEU A O 1
ATOM 1746 N N . ILE A 1 221 ? 3.187 -6.776 9.938 1.00 86.75 221 ILE A N 1
ATOM 1747 C CA . ILE A 1 221 ? 2.837 -5.488 9.330 1.00 86.75 221 ILE A CA 1
ATOM 1748 C C . ILE A 1 221 ? 3.023 -4.349 10.330 1.00 86.75 221 ILE A C 1
ATOM 1750 O O . ILE A 1 221 ? 3.565 -3.307 9.970 1.00 86.75 221 ILE A O 1
ATOM 1754 N N . VAL A 1 222 ? 2.616 -4.548 11.581 1.00 86.50 222 VAL A N 1
ATOM 1755 C CA . VAL A 1 222 ? 2.739 -3.540 12.642 1.00 86.50 222 VAL A CA 1
ATOM 1756 C C . VAL A 1 222 ? 4.200 -3.214 12.912 1.00 86.50 222 VAL A C 1
ATOM 1758 O O . VAL A 1 222 ? 4.572 -2.051 12.794 1.00 86.50 222 VAL A O 1
ATOM 1761 N N . SER A 1 223 ? 5.055 -4.218 13.128 1.00 84.38 223 SER A N 1
ATOM 1762 C CA . SER A 1 223 ? 6.496 -4.001 13.318 1.00 84.38 223 SER A CA 1
ATOM 1763 C C . SER A 1 223 ? 7.140 -3.291 12.125 1.00 84.38 223 SER A C 1
ATOM 1765 O O . SER A 1 223 ? 7.998 -2.421 12.284 1.00 84.38 223 SER A O 1
ATOM 1767 N N . TYR A 1 224 ? 6.703 -3.621 10.908 1.00 82.00 224 TYR A N 1
ATOM 1768 C CA . TYR A 1 224 ? 7.159 -2.922 9.715 1.00 82.00 224 TYR A CA 1
ATOM 1769 C C . TYR A 1 224 ? 6.709 -1.449 9.703 1.00 82.00 224 TYR A C 1
ATOM 1771 O O . TYR A 1 224 ? 7.504 -0.564 9.381 1.00 82.00 224 TYR A O 1
ATOM 1779 N N . LEU A 1 225 ? 5.460 -1.157 10.070 1.00 82.62 225 LEU A N 1
ATOM 1780 C CA . LEU A 1 225 ? 4.935 0.208 10.131 1.00 82.62 225 LEU A CA 1
ATOM 1781 C C . LEU A 1 225 ? 5.557 1.028 11.265 1.00 82.62 225 LEU A C 1
ATOM 1783 O O . LEU A 1 225 ? 5.798 2.213 11.052 1.00 82.62 225 LEU A O 1
ATOM 1787 N N . GLU A 1 226 ? 5.866 0.427 12.413 1.00 82.25 226 GLU A N 1
ATOM 1788 C CA . GLU A 1 226 ? 6.597 1.062 13.521 1.00 82.25 226 GLU A CA 1
ATOM 1789 C C . GLU A 1 226 ? 7.964 1.556 13.049 1.00 82.25 226 GLU A C 1
ATOM 1791 O O . GLU A 1 226 ? 8.264 2.749 13.118 1.00 82.25 226 GLU A O 1
ATOM 1796 N N . TYR A 1 227 ? 8.758 0.665 12.449 1.00 78.69 227 TYR A N 1
ATOM 1797 C CA . TYR A 1 227 ? 10.076 1.004 11.907 1.00 78.69 227 TYR A CA 1
ATOM 1798 C C . TYR A 1 227 ? 10.004 2.112 10.836 1.00 78.69 227 TYR A C 1
ATOM 1800 O O . TYR A 1 227 ? 10.880 2.982 10.707 1.00 78.69 227 TYR A O 1
ATOM 1808 N N . ASN A 1 228 ? 8.919 2.113 10.061 1.00 70.56 228 ASN A N 1
ATOM 1809 C CA . ASN A 1 228 ? 8.711 3.042 8.959 1.00 70.56 228 ASN A CA 1
ATOM 1810 C C . ASN A 1 228 ? 7.875 4.282 9.315 1.00 70.56 228 ASN A C 1
ATOM 1812 O O . ASN A 1 228 ? 7.627 5.095 8.429 1.00 70.56 228 ASN A O 1
ATOM 1816 N N . GLY A 1 229 ? 7.480 4.485 10.576 1.00 71.12 229 GLY A N 1
ATOM 1817 C CA . GLY A 1 229 ? 6.657 5.632 10.989 1.00 71.12 229 GLY A CA 1
ATOM 1818 C C . GLY A 1 229 ? 5.269 5.683 10.327 1.00 71.12 229 GLY A C 1
ATOM 1819 O O . GLY A 1 229 ? 4.685 6.754 10.179 1.00 71.12 229 GLY A O 1
ATOM 1820 N N . GLY A 1 230 ? 4.754 4.537 9.875 1.00 74.00 230 GLY A N 1
ATOM 1821 C CA . GLY A 1 230 ? 3.445 4.402 9.233 1.00 74.00 230 GLY A CA 1
ATOM 1822 C C . GLY A 1 230 ? 2.271 4.383 10.218 1.00 74.00 230 GLY A C 1
ATOM 1823 O O . GLY A 1 230 ? 1.146 4.675 9.816 1.00 74.00 230 GLY A O 1
ATOM 1824 N N . LEU A 1 231 ? 2.532 4.115 11.504 1.00 79.75 231 LEU A N 1
ATOM 1825 C CA . LEU A 1 231 ? 1.523 4.062 12.572 1.00 79.75 231 LEU A CA 1
ATOM 1826 C C . LEU A 1 231 ? 0.987 5.429 13.034 1.00 79.75 231 LEU A C 1
ATOM 1828 O O . LEU A 1 231 ? 0.241 5.485 14.000 1.00 79.75 231 LEU A O 1
ATOM 1832 N N . ASN A 1 232 ? 1.303 6.521 12.336 1.00 80.25 232 ASN A N 1
ATOM 1833 C CA . ASN A 1 232 ? 0.730 7.845 12.618 1.00 80.25 232 ASN A CA 1
ATOM 1834 C C . ASN A 1 232 ? -0.411 8.209 11.649 1.00 80.25 232 ASN A C 1
ATOM 1836 O O . ASN A 1 232 ? -0.967 9.303 11.706 1.00 80.25 232 ASN A O 1
ATOM 1840 N N . GLN A 1 233 ? -0.746 7.329 10.700 1.00 82.88 233 GLN A N 1
ATOM 1841 C CA . GLN A 1 233 ? -1.775 7.595 9.695 1.00 82.88 233 GLN A CA 1
ATOM 1842 C C . GLN A 1 233 ? -3.123 7.004 10.125 1.00 82.88 233 GLN A C 1
ATOM 1844 O O . GLN A 1 233 ? -3.275 5.781 10.113 1.00 82.88 233 GLN A O 1
ATOM 1849 N N . LYS A 1 234 ? -4.132 7.853 10.396 1.00 88.00 234 LYS A N 1
ATOM 1850 C CA . LYS A 1 234 ? -5.466 7.408 10.866 1.00 88.00 234 LYS A CA 1
ATOM 1851 C C . LYS A 1 234 ? -6.050 6.266 10.030 1.00 88.00 234 LYS A C 1
ATOM 1853 O O . LYS A 1 234 ? -6.472 5.249 10.560 1.00 88.00 234 LYS A O 1
ATOM 1858 N N . ALA A 1 235 ? -5.980 6.400 8.702 1.00 86.25 235 ALA A N 1
ATOM 1859 C CA . ALA A 1 235 ? -6.567 5.442 7.771 1.00 86.25 235 ALA A CA 1
ATOM 1860 C C . ALA A 1 235 ? -5.886 4.065 7.820 1.00 86.25 235 ALA A C 1
ATOM 1862 O O . ALA A 1 235 ? -6.536 3.063 7.532 1.00 86.25 235 ALA A O 1
ATOM 1863 N N . ILE A 1 236 ? -4.592 4.021 8.157 1.00 87.25 236 ILE A N 1
ATOM 1864 C CA . ILE A 1 236 ? -3.847 2.772 8.325 1.00 87.25 236 ILE A CA 1
ATOM 1865 C C . ILE A 1 236 ? -4.256 2.112 9.639 1.00 87.25 236 ILE A C 1
ATOM 1867 O O . ILE A 1 236 ? -4.596 0.936 9.637 1.00 87.25 236 ILE A O 1
ATOM 1871 N N . ILE A 1 237 ? -4.286 2.869 10.735 1.00 90.69 237 ILE A N 1
ATOM 1872 C CA . ILE A 1 237 ? -4.623 2.344 12.065 1.00 90.69 237 ILE A CA 1
ATOM 1873 C C . ILE A 1 237 ? -6.057 1.815 12.091 1.00 90.69 237 ILE A C 1
ATOM 1875 O O . ILE A 1 237 ? -6.272 0.679 12.503 1.00 90.69 237 ILE A O 1
ATOM 1879 N N . ASP A 1 238 ? -7.016 2.573 11.549 1.00 91.50 238 ASP A N 1
ATOM 1880 C CA . ASP A 1 238 ? -8.400 2.111 11.406 1.00 91.50 238 ASP A CA 1
ATOM 1881 C C . ASP A 1 238 ? -8.474 0.798 10.619 1.00 91.50 238 ASP A C 1
ATOM 1883 O O . ASP A 1 238 ? -9.182 -0.116 11.018 1.00 91.50 238 ASP A O 1
ATOM 1887 N N . ALA A 1 239 ? -7.711 0.664 9.527 1.00 90.88 239 ALA A N 1
ATOM 1888 C CA . ALA A 1 239 ? -7.699 -0.555 8.719 1.00 90.88 239 ALA A CA 1
ATOM 1889 C C . ALA A 1 239 ? -7.118 -1.767 9.466 1.00 90.88 239 ALA A C 1
ATOM 1891 O O . ALA A 1 239 ? -7.601 -2.884 9.293 1.00 90.88 239 ALA A O 1
ATOM 1892 N N . LEU A 1 240 ? -6.090 -1.555 10.295 1.00 92.81 240 LEU A N 1
ATOM 1893 C CA . LEU A 1 240 ? -5.499 -2.609 11.122 1.00 92.81 240 LEU A CA 1
ATOM 1894 C C . LEU A 1 240 ? -6.467 -3.059 12.221 1.00 92.81 240 LEU A C 1
ATOM 1896 O O . LEU A 1 240 ? -6.604 -4.258 12.442 1.00 92.81 240 LEU A O 1
ATOM 1900 N N . ILE A 1 241 ? -7.166 -2.119 12.867 1.00 93.94 241 ILE A N 1
ATOM 1901 C CA . ILE A 1 241 ? -8.186 -2.423 13.881 1.00 93.94 241 ILE A CA 1
ATOM 1902 C C . ILE A 1 241 ? -9.375 -3.155 13.239 1.00 93.94 241 ILE A C 1
ATOM 1904 O O . ILE A 1 241 ? -9.796 -4.192 13.745 1.00 93.94 241 ILE A O 1
ATOM 1908 N N . GLU A 1 242 ? -9.871 -2.676 12.094 1.00 92.69 242 GLU A N 1
ATOM 1909 C CA . GLU A 1 242 ? -10.928 -3.335 11.309 1.00 92.69 242 GLU A CA 1
ATOM 1910 C C . GLU A 1 242 ? -10.547 -4.784 10.964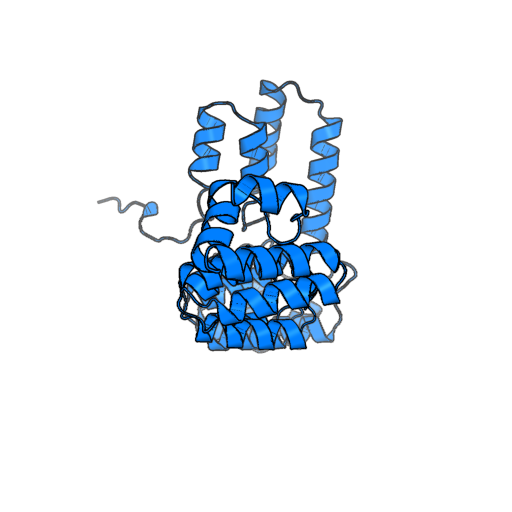 1.00 92.69 242 GLU A C 1
ATOM 1912 O O . GLU A 1 242 ? -11.349 -5.707 11.127 1.00 92.69 242 GLU A O 1
ATOM 1917 N N . HIS A 1 243 ? -9.304 -5.004 10.529 1.00 92.25 243 HIS A N 1
ATOM 1918 C CA . HIS A 1 243 ? -8.817 -6.345 10.233 1.00 92.25 243 HIS A CA 1
ATOM 1919 C C . HIS A 1 243 ? -8.700 -7.212 11.493 1.00 92.25 243 HIS A C 1
ATOM 1921 O O . HIS A 1 243 ? -9.128 -8.365 11.465 1.00 92.25 243 HIS A O 1
ATOM 1927 N N . ALA A 1 244 ? -8.194 -6.667 12.603 1.00 93.56 244 ALA A N 1
ATOM 1928 C CA . ALA A 1 244 ? -8.108 -7.371 13.882 1.00 93.56 244 ALA A CA 1
ATOM 1929 C C . ALA A 1 244 ? -9.484 -7.861 14.362 1.00 93.56 244 ALA A C 1
ATOM 1931 O O . ALA A 1 244 ? -9.615 -9.008 14.783 1.00 93.56 244 ALA A O 1
ATOM 1932 N N . ILE A 1 245 ? -10.529 -7.041 14.203 1.00 93.75 245 ILE A N 1
ATOM 1933 C CA . ILE A 1 245 ? -11.918 -7.432 14.493 1.00 93.75 245 ILE A CA 1
ATOM 1934 C C . ILE A 1 245 ? -12.341 -8.612 13.615 1.00 93.75 245 ILE A C 1
ATOM 1936 O O . ILE A 1 245 ? -12.896 -9.584 14.122 1.00 93.75 245 ILE A O 1
ATOM 1940 N N . SER A 1 246 ? -12.030 -8.574 12.313 1.00 91.31 246 SER A N 1
ATOM 1941 C CA . SER A 1 246 ? -12.405 -9.647 11.378 1.00 91.31 246 SER A CA 1
ATOM 1942 C C . SER A 1 246 ? -11.789 -11.007 11.731 1.00 91.31 246 SER A C 1
ATOM 1944 O O . SER A 1 246 ? -12.425 -12.041 11.527 1.00 91.31 246 SER A O 1
ATOM 1946 N N . ILE A 1 247 ? -10.586 -11.008 12.317 1.00 92.06 247 ILE A N 1
ATOM 1947 C CA . ILE A 1 247 ? -9.894 -12.216 12.793 1.00 92.06 247 ILE A CA 1
ATOM 1948 C C . ILE A 1 247 ? -10.126 -12.493 14.287 1.00 92.06 247 ILE A C 1
ATOM 1950 O O . ILE A 1 247 ? -9.531 -13.420 14.833 1.00 92.06 247 ILE A O 1
ATOM 1954 N N . LYS A 1 248 ? -10.997 -11.713 14.945 1.00 93.44 248 LYS A N 1
ATOM 1955 C CA . LYS A 1 248 ? -11.322 -11.792 16.379 1.00 93.44 248 LYS A CA 1
ATOM 1956 C C . LYS A 1 248 ? -10.119 -11.608 17.316 1.00 93.44 248 LYS A C 1
ATOM 1958 O O . LYS A 1 248 ? -10.124 -12.106 18.442 1.00 93.44 248 LYS A O 1
ATOM 1963 N N . ASP A 1 249 ? -9.105 -10.861 16.883 1.00 94.12 249 ASP A N 1
ATOM 1964 C CA . ASP A 1 249 ? -7.961 -10.469 17.714 1.00 94.12 249 ASP A CA 1
ATOM 1965 C C . ASP A 1 249 ? -8.300 -9.221 18.546 1.00 94.12 249 ASP A C 1
ATOM 1967 O O . ASP A 1 249 ? -7.892 -8.090 18.277 1.00 94.12 249 ASP A O 1
ATOM 1971 N N . TYR A 1 250 ? -9.116 -9.437 19.571 1.00 93.62 250 TYR A N 1
ATOM 1972 C CA . TYR A 1 250 ? -9.634 -8.391 20.451 1.00 93.62 250 TYR A CA 1
ATOM 1973 C C . TYR A 1 250 ? -8.566 -7.758 21.355 1.00 93.62 250 TYR A C 1
ATOM 1975 O O . TYR A 1 250 ? -8.689 -6.595 21.741 1.00 93.62 250 TYR A O 1
ATOM 1983 N N . GLU A 1 251 ? -7.489 -8.480 21.660 1.00 92.56 251 GLU A N 1
ATOM 1984 C CA . GLU A 1 251 ? -6.353 -7.911 22.387 1.00 92.56 251 GLU A CA 1
ATOM 1985 C C . GLU A 1 251 ? -5.588 -6.913 21.515 1.00 92.56 251 GLU A C 1
ATOM 1987 O O . GLU A 1 251 ? -5.196 -5.845 21.994 1.00 92.56 251 GLU A O 1
ATOM 1992 N N . PHE A 1 252 ? -5.447 -7.198 20.217 1.00 94.38 252 PHE A N 1
ATOM 1993 C CA . PHE A 1 252 ? -4.924 -6.219 19.273 1.00 94.38 252 PHE A CA 1
ATOM 1994 C C . PHE A 1 252 ? -5.829 -4.989 19.160 1.00 94.38 252 PHE A C 1
ATOM 1996 O O . PHE A 1 252 ? -5.323 -3.869 19.142 1.00 94.38 252 PHE A O 1
ATOM 2003 N N . VAL A 1 253 ? -7.157 -5.162 19.151 1.00 95.12 253 VAL A N 1
ATOM 2004 C CA . VAL A 1 253 ? -8.097 -4.028 19.128 1.00 95.12 253 VAL A CA 1
ATOM 2005 C C . VAL A 1 253 ? -7.867 -3.096 20.318 1.00 95.12 253 VAL A C 1
ATOM 2007 O O . VAL A 1 253 ? -7.707 -1.897 20.107 1.00 95.12 253 VAL A O 1
ATOM 2010 N N . LYS A 1 254 ? -7.765 -3.619 21.550 1.00 93.25 254 LYS A N 1
ATOM 2011 C CA . LYS A 1 254 ? -7.481 -2.794 22.743 1.00 93.25 254 LYS A CA 1
ATOM 2012 C C . LYS A 1 254 ? -6.187 -1.995 22.592 1.00 93.25 254 LYS A C 1
ATOM 2014 O O . LYS A 1 254 ? -6.179 -0.795 22.853 1.00 93.25 254 LYS A O 1
ATOM 2019 N N . LYS A 1 255 ? -5.113 -2.644 22.127 1.00 92.88 255 LYS A N 1
ATOM 2020 C CA . LYS A 1 255 ? -3.830 -1.974 21.858 1.00 92.88 255 LYS A CA 1
ATOM 2021 C C . LYS A 1 255 ? -3.961 -0.903 20.779 1.00 92.88 255 LYS A C 1
ATOM 2023 O O . LYS A 1 255 ? -3.372 0.160 20.912 1.00 92.88 255 LYS A O 1
ATOM 2028 N N . GLY A 1 256 ? -4.751 -1.162 19.740 1.00 92.50 256 GLY A N 1
ATOM 2029 C CA . GLY A 1 256 ? -5.041 -0.196 18.687 1.00 92.50 256 GLY A CA 1
ATOM 2030 C C . GLY A 1 256 ? -5.762 1.047 19.209 1.00 92.50 256 GLY A C 1
ATOM 2031 O O . GLY A 1 256 ? -5.389 2.153 18.836 1.00 92.50 256 GLY A O 1
ATOM 2032 N N . ILE A 1 257 ? -6.745 0.887 20.103 1.00 94.62 257 ILE A N 1
ATOM 2033 C CA . ILE A 1 257 ? -7.435 2.021 20.742 1.00 94.62 257 ILE A CA 1
ATOM 2034 C C . ILE A 1 257 ? -6.492 2.810 21.652 1.00 94.62 257 ILE A C 1
ATOM 2036 O O . ILE A 1 257 ? -6.485 4.034 21.576 1.00 94.62 257 ILE A O 1
ATOM 2040 N N . ALA A 1 258 ? -5.670 2.131 22.455 1.00 93.62 258 ALA A N 1
ATOM 2041 C CA . ALA A 1 258 ? -4.658 2.797 23.275 1.00 93.62 258 ALA A CA 1
ATOM 2042 C C . ALA A 1 258 ? -3.671 3.594 22.406 1.00 93.62 258 ALA A C 1
ATOM 2044 O O . ALA A 1 258 ? -3.429 4.766 22.662 1.00 93.62 258 ALA A O 1
ATOM 2045 N N . HIS A 1 259 ? -3.198 3.003 21.305 1.00 93.62 259 HIS A N 1
ATOM 2046 C CA . HIS A 1 259 ? -2.317 3.692 20.363 1.00 93.62 259 HIS A CA 1
ATOM 2047 C C . HIS A 1 259 ? -2.988 4.918 19.730 1.00 93.62 259 HIS A C 1
ATOM 2049 O O . HIS A 1 259 ? -2.326 5.929 19.543 1.00 93.62 259 HIS A O 1
ATOM 2055 N N . LEU A 1 260 ? -4.293 4.871 19.419 1.00 93.62 260 LEU A N 1
ATOM 2056 C CA . LEU A 1 260 ? -5.037 6.043 18.929 1.00 93.62 260 LEU A CA 1
ATOM 2057 C C . LEU A 1 260 ? -5.068 7.194 19.950 1.00 93.62 260 LEU A C 1
ATOM 2059 O O . LEU A 1 260 ? -5.081 8.351 19.528 1.00 93.62 260 LEU A O 1
ATOM 2063 N N . GLU A 1 261 ? -5.100 6.898 21.253 1.00 93.06 261 GLU A N 1
ATOM 2064 C CA . GLU A 1 261 ? -4.948 7.903 22.317 1.00 93.06 261 GLU A CA 1
ATOM 2065 C C . GLU A 1 261 ? -3.513 8.443 22.351 1.00 93.06 261 GLU A C 1
ATOM 2067 O O . GLU A 1 261 ? -3.332 9.656 22.349 1.00 93.06 261 GLU A O 1
ATOM 2072 N N . ASP A 1 262 ? -2.503 7.567 22.296 1.00 91.75 262 ASP A N 1
ATOM 2073 C CA . ASP A 1 262 ? -1.082 7.947 22.368 1.00 91.75 262 ASP A CA 1
ATOM 2074 C C . ASP A 1 262 ? -0.649 8.916 21.252 1.00 91.75 262 ASP A C 1
ATOM 2076 O O . ASP A 1 262 ? 0.296 9.687 21.423 1.00 91.75 262 ASP A O 1
ATOM 2080 N N . ILE A 1 263 ? -1.324 8.877 20.097 1.00 90.75 263 ILE A N 1
ATOM 2081 C CA . ILE A 1 263 ? -1.075 9.780 18.962 1.00 90.75 263 ILE A CA 1
ATOM 2082 C C . ILE A 1 263 ? -2.124 10.895 18.817 1.00 90.75 263 ILE A C 1
ATOM 2084 O O . ILE A 1 263 ? -2.238 11.488 17.740 1.00 90.75 263 ILE A O 1
ATOM 2088 N N . ASP A 1 264 ? -2.907 11.155 19.866 1.00 91.38 264 ASP A N 1
ATOM 2089 C CA . ASP A 1 264 ? -3.911 12.223 19.948 1.00 91.38 264 ASP A CA 1
ATOM 2090 C C . ASP A 1 264 ? -5.017 12.158 18.870 1.00 91.38 264 ASP A C 1
ATOM 2092 O O . ASP A 1 264 ? -5.620 13.175 18.512 1.00 91.38 264 ASP A O 1
ATOM 2096 N N . LEU A 1 265 ? -5.316 10.970 18.325 1.00 91.62 265 LEU A N 1
ATOM 2097 C CA . LEU A 1 265 ? -6.436 10.796 17.388 1.00 91.62 265 LEU A CA 1
ATOM 2098 C C . LEU A 1 265 ? -7.777 10.622 18.100 1.00 91.62 265 LEU A C 1
ATOM 2100 O O . LEU A 1 265 ? -8.813 10.972 17.536 1.00 91.62 265 LEU A O 1
ATOM 2104 N N . ILE A 1 266 ? -7.767 10.111 19.330 1.00 94.00 266 ILE A N 1
ATOM 2105 C CA . ILE A 1 266 ? -8.935 10.087 20.211 1.00 94.00 266 ILE A CA 1
ATOM 2106 C C . ILE A 1 266 ? -8.563 10.665 21.573 1.00 94.00 266 ILE A C 1
ATOM 2108 O O . ILE A 1 266 ? -7.415 10.599 21.998 1.00 94.00 266 ILE A O 1
ATOM 2112 N N . ALA A 1 267 ? -9.546 11.215 22.279 1.00 93.44 267 ALA A N 1
ATOM 2113 C CA . ALA A 1 267 ? -9.309 11.737 23.617 1.00 93.44 267 ALA A CA 1
ATOM 2114 C C . ALA A 1 267 ? -9.290 10.611 24.677 1.00 93.44 267 ALA A C 1
ATOM 2116 O O . ALA A 1 267 ? -10.026 9.629 24.520 1.00 93.44 267 ALA A O 1
ATOM 2117 N N . PRO A 1 268 ? -8.578 10.776 25.809 1.00 94.94 268 PRO A N 1
ATOM 2118 C CA . PRO A 1 268 ? -8.510 9.772 26.880 1.00 94.94 268 PRO A CA 1
ATOM 2119 C C . PRO A 1 268 ? -9.879 9.320 27.409 1.00 94.94 268 PRO A C 1
ATOM 2121 O O . PRO A 1 268 ? -10.089 8.155 27.751 1.00 94.94 268 PRO A O 1
ATOM 2124 N N . GLN A 1 269 ? -10.862 10.227 27.456 1.00 95.06 269 GLN A N 1
ATOM 2125 C CA . GLN A 1 269 ? -12.233 9.884 27.844 1.00 95.06 269 GLN A CA 1
ATOM 2126 C C . GLN A 1 269 ? -12.924 8.928 26.860 1.00 95.06 269 GLN A C 1
ATOM 2128 O O . GLN A 1 269 ? -13.746 8.121 27.285 1.00 95.06 269 GLN A O 1
ATOM 2133 N N . VAL A 1 270 ? -12.583 8.981 25.568 1.00 94.94 270 VAL A N 1
ATOM 2134 C CA . VAL A 1 270 ? -13.131 8.080 24.544 1.00 94.94 270 VAL A CA 1
ATOM 2135 C C . VAL A 1 270 ? -12.580 6.673 24.745 1.00 94.94 270 VAL A C 1
ATOM 2137 O O . VAL A 1 270 ? -13.354 5.720 24.748 1.00 94.94 270 VAL A O 1
ATOM 2140 N N . HIS A 1 271 ? -11.273 6.539 24.993 1.00 95.00 271 HIS A N 1
ATOM 2141 C CA . HIS A 1 271 ? -10.661 5.248 25.309 1.00 95.00 271 HIS A CA 1
ATOM 2142 C C . HIS A 1 271 ? -11.266 4.639 26.582 1.00 95.00 271 HIS A C 1
ATOM 2144 O O . HIS A 1 271 ? -11.699 3.486 26.570 1.00 95.00 271 HIS A O 1
ATOM 2150 N N . LYS A 1 272 ? -11.403 5.426 27.658 1.00 94.94 272 LYS A N 1
ATOM 2151 C CA . LYS A 1 272 ? -12.064 4.973 28.894 1.00 94.94 272 LYS A CA 1
ATOM 2152 C C . LYS A 1 272 ? -13.512 4.545 28.664 1.00 94.94 272 LYS A C 1
ATOM 2154 O O . LYS A 1 272 ? -13.908 3.487 29.144 1.00 94.94 272 LYS A O 1
ATOM 2159 N N . ALA A 1 273 ? -14.293 5.332 27.920 1.00 94.25 273 ALA A N 1
ATOM 2160 C CA . ALA A 1 273 ? -15.675 4.989 27.593 1.00 94.25 273 ALA A CA 1
ATOM 2161 C C . ALA A 1 273 ? -15.756 3.691 26.779 1.00 94.25 273 ALA A C 1
ATOM 2163 O O . ALA A 1 273 ? -16.611 2.852 27.057 1.00 94.25 273 ALA A O 1
ATOM 2164 N N . PHE A 1 274 ? -14.850 3.500 25.819 1.00 94.88 274 PHE A N 1
ATOM 2165 C CA . PHE A 1 274 ? -14.770 2.287 25.011 1.00 94.88 274 PHE A CA 1
ATOM 2166 C C . PHE A 1 274 ? -14.477 1.050 25.870 1.00 94.88 274 PHE A C 1
ATOM 2168 O O . PHE A 1 274 ? -15.196 0.057 25.770 1.00 94.88 274 PHE A O 1
ATOM 2175 N N . LEU A 1 275 ? -13.475 1.120 26.756 1.00 94.69 275 LEU A N 1
ATOM 2176 C CA . LEU A 1 275 ? -13.151 0.022 27.674 1.00 94.69 275 LEU A CA 1
ATOM 2177 C C . LEU A 1 275 ? -14.298 -0.271 28.646 1.00 94.69 275 LEU A C 1
ATOM 2179 O O . LEU A 1 275 ? -14.660 -1.429 28.821 1.00 94.69 275 LEU A O 1
ATOM 2183 N N . HIS A 1 276 ? -14.924 0.763 29.210 1.00 94.38 276 HIS A N 1
ATOM 2184 C CA . HIS A 1 276 ? -16.059 0.598 30.116 1.00 94.38 276 HIS A CA 1
ATOM 2185 C C . HIS A 1 276 ? -17.247 -0.104 29.437 1.00 94.38 276 HIS A C 1
ATOM 2187 O O . HIS A 1 276 ? -17.809 -1.054 29.976 1.00 94.38 276 HIS A O 1
ATOM 2193 N N . HIS A 1 277 ? -17.604 0.298 28.214 1.00 92.19 277 HIS A N 1
ATOM 2194 C CA . HIS A 1 277 ? -18.662 -0.380 27.459 1.00 92.19 277 HIS A CA 1
ATOM 2195 C C . HIS A 1 277 ? -18.263 -1.807 27.059 1.00 92.19 277 HIS A C 1
ATOM 2197 O O . HIS A 1 277 ? -19.117 -2.694 27.021 1.00 92.19 277 HIS A O 1
ATOM 2203 N N . ALA A 1 278 ? -16.977 -2.057 26.802 1.00 92.62 278 ALA A N 1
ATOM 2204 C CA . ALA A 1 278 ? -16.476 -3.399 26.527 1.00 92.62 278 ALA A CA 1
ATOM 2205 C C . ALA A 1 278 ? -16.558 -4.318 27.758 1.00 92.62 278 ALA A C 1
ATOM 2207 O O . ALA A 1 278 ? -16.785 -5.516 27.596 1.00 92.62 278 ALA A O 1
ATOM 2208 N N . GLU A 1 279 ? -16.426 -3.781 28.973 1.00 92.81 279 GLU A N 1
ATOM 2209 C CA . GLU A 1 279 ? -16.667 -4.517 30.222 1.00 92.81 279 GLU A CA 1
ATOM 2210 C C . GLU A 1 279 ? -18.155 -4.845 30.415 1.00 92.81 279 GLU A C 1
ATOM 2212 O O . GLU A 1 279 ? -18.488 -5.953 30.830 1.00 92.81 279 GLU A O 1
ATOM 2217 N N . LEU A 1 280 ? -19.053 -3.917 30.066 1.00 92.06 280 LEU A N 1
ATOM 2218 C CA . LEU A 1 280 ? -20.504 -4.104 30.200 1.00 92.06 280 LEU A CA 1
ATOM 2219 C C . LEU A 1 280 ? -21.092 -5.080 29.168 1.00 92.06 280 LEU A C 1
ATOM 2221 O O . LEU A 1 280 ? -21.934 -5.911 29.506 1.00 92.06 280 LEU A O 1
ATOM 2225 N N . TYR A 1 281 ? -20.673 -4.978 27.903 1.00 88.12 281 TYR A N 1
ATOM 2226 C CA . TYR A 1 281 ? -21.330 -5.654 26.777 1.00 88.12 281 TYR A CA 1
ATOM 2227 C C . TYR A 1 281 ? -20.446 -6.660 26.035 1.00 88.12 281 TYR A C 1
ATOM 2229 O O . TYR A 1 281 ? -20.947 -7.322 25.127 1.00 88.12 281 TYR A O 1
ATOM 2237 N N . THR A 1 282 ? -19.188 -6.844 26.449 1.00 90.94 282 THR A N 1
ATOM 2238 C CA . THR A 1 282 ? -18.078 -7.509 25.728 1.00 90.94 282 THR A CA 1
ATOM 2239 C C . THR A 1 282 ? -17.472 -6.661 24.609 1.00 90.94 282 THR A C 1
ATOM 2241 O O . THR A 1 282 ? -18.168 -5.913 23.921 1.00 90.94 282 THR A O 1
ATOM 2244 N N . LEU A 1 283 ? -16.162 -6.824 24.384 1.00 92.75 283 LEU A N 1
ATOM 2245 C CA . LEU A 1 283 ? -15.442 -6.090 23.341 1.00 92.75 283 LEU A CA 1
ATOM 2246 C C . LEU A 1 283 ? -15.977 -6.390 21.932 1.00 92.75 283 LEU A C 1
ATOM 2248 O O . LEU A 1 283 ? -16.068 -5.478 21.116 1.00 92.75 283 LEU A O 1
ATOM 2252 N N . GLU A 1 284 ? -16.378 -7.638 21.671 1.00 93.19 284 GLU A N 1
ATOM 2253 C CA . GLU A 1 284 ? -16.985 -8.059 20.401 1.00 93.19 284 GLU A CA 1
ATOM 2254 C C . GLU A 1 284 ? -18.234 -7.234 20.081 1.00 93.19 284 GLU A C 1
ATOM 2256 O O . GLU A 1 284 ? -18.316 -6.659 18.999 1.00 93.19 284 GLU A O 1
ATOM 2261 N N . LYS A 1 285 ? -19.165 -7.078 21.035 1.00 91.12 285 LYS A N 1
ATOM 2262 C CA . LYS A 1 285 ? -20.392 -6.298 20.796 1.00 91.12 285 LYS A CA 1
ATOM 2263 C C . LYS A 1 285 ? -20.116 -4.825 20.526 1.00 91.12 285 LYS A C 1
ATOM 2265 O O . LYS A 1 285 ? -20.752 -4.249 19.647 1.00 91.12 285 LYS A O 1
ATOM 2270 N N . VAL A 1 286 ? -19.178 -4.221 21.257 1.00 92.81 286 VAL A N 1
ATOM 2271 C CA . VAL A 1 286 ? -18.806 -2.815 21.039 1.00 92.81 286 VAL A CA 1
ATOM 2272 C C . VAL A 1 286 ? -18.190 -2.644 19.650 1.00 92.81 286 VAL A C 1
ATOM 2274 O O . VAL A 1 286 ? -18.595 -1.754 18.905 1.00 92.81 286 VAL A O 1
ATOM 2277 N N . CYS A 1 287 ? -17.265 -3.526 19.260 1.00 93.81 287 CYS A N 1
ATOM 2278 C CA . CYS A 1 287 ? -16.636 -3.498 17.937 1.00 93.81 287 CYS A CA 1
ATOM 2279 C C . CYS A 1 287 ? -17.659 -3.689 16.812 1.00 93.81 287 CYS A C 1
ATOM 2281 O O . CYS A 1 287 ? -17.662 -2.926 15.847 1.00 93.81 287 CYS A O 1
ATOM 2283 N N . ASP A 1 288 ? -18.567 -4.653 16.959 1.00 91.50 288 ASP A N 1
ATOM 2284 C CA . ASP A 1 288 ? -19.672 -4.878 16.030 1.00 91.50 288 ASP A CA 1
ATOM 2285 C C . ASP A 1 288 ? -20.562 -3.641 15.894 1.00 91.50 288 ASP A C 1
ATOM 2287 O O . ASP A 1 288 ? -20.947 -3.278 14.781 1.00 91.50 288 ASP A O 1
ATOM 2291 N N . GLY A 1 289 ? -20.873 -2.970 17.007 1.00 90.38 289 GLY A N 1
ATOM 2292 C CA . GLY A 1 289 ? -21.629 -1.719 17.015 1.00 90.38 289 GLY A CA 1
ATOM 2293 C C . GLY A 1 289 ? -20.941 -0.630 16.191 1.00 90.38 289 GLY A C 1
ATOM 2294 O O . GLY A 1 289 ? -21.578 -0.013 15.333 1.00 90.38 289 GLY A O 1
ATOM 2295 N N . VAL A 1 290 ? -19.630 -0.450 16.377 1.00 90.81 290 VAL A N 1
ATOM 2296 C CA . VAL A 1 290 ? -18.814 0.507 15.608 1.00 90.81 290 VAL A CA 1
ATOM 2297 C C . VAL A 1 290 ? -18.838 0.183 14.111 1.00 90.81 290 VAL A C 1
ATOM 2299 O O . VAL A 1 290 ? -19.120 1.062 13.290 1.00 90.81 290 VAL A O 1
ATOM 2302 N N . MET A 1 291 ? -18.621 -1.086 13.755 1.00 90.31 291 MET A N 1
ATOM 2303 C CA . MET A 1 291 ? -18.585 -1.542 12.362 1.00 90.31 291 MET A CA 1
ATOM 2304 C C . MET A 1 291 ? -19.947 -1.413 11.668 1.00 90.31 291 MET A C 1
ATOM 2306 O O . MET A 1 291 ? -20.018 -0.928 10.538 1.00 90.31 291 MET A O 1
ATOM 2310 N N . ARG A 1 292 ? -21.045 -1.784 12.341 1.00 89.69 292 ARG A N 1
ATOM 2311 C CA . ARG A 1 292 ? -22.415 -1.697 11.793 1.00 89.69 292 ARG A CA 1
ATOM 2312 C C . ARG A 1 292 ? -22.857 -0.262 11.531 1.00 89.69 292 ARG A C 1
ATOM 2314 O O . ARG A 1 292 ? -23.598 -0.020 10.584 1.00 89.69 292 ARG A O 1
ATOM 2321 N N . ASN A 1 293 ? -22.377 0.686 12.331 1.00 88.38 293 ASN A N 1
ATOM 2322 C CA . ASN A 1 293 ? -22.647 2.111 12.146 1.00 88.38 293 ASN A CA 1
ATOM 2323 C C . ASN A 1 293 ? -21.672 2.789 11.165 1.00 88.38 293 ASN A C 1
ATOM 2325 O O . ASN A 1 293 ? -21.729 4.006 10.994 1.00 88.38 293 ASN A O 1
ATOM 2329 N N . ASN A 1 294 ? -20.784 2.022 10.516 1.00 85.81 294 ASN A N 1
ATOM 2330 C CA . ASN A 1 294 ? -19.763 2.512 9.586 1.00 85.81 294 ASN A CA 1
ATOM 2331 C C . ASN A 1 294 ? -18.904 3.649 10.180 1.00 85.81 294 ASN A C 1
ATOM 2333 O O . ASN A 1 294 ? -18.465 4.557 9.470 1.00 85.81 294 ASN A O 1
ATOM 2337 N N . CYS A 1 295 ? -18.687 3.616 11.498 1.00 89.44 295 CYS A N 1
ATOM 2338 C CA . CYS A 1 295 ? -17.859 4.587 12.199 1.00 89.44 295 CYS A CA 1
ATOM 2339 C C . CYS A 1 295 ? -16.404 4.113 12.199 1.00 89.44 295 CYS A C 1
ATOM 2341 O O . CYS A 1 295 ? -16.127 2.929 12.376 1.00 89.44 295 CYS A O 1
ATOM 2343 N N . LYS A 1 296 ? -15.459 5.039 12.018 1.00 91.12 296 LYS A N 1
ATOM 2344 C CA . LYS A 1 296 ? -14.030 4.757 12.194 1.00 91.12 296 LYS A CA 1
ATOM 2345 C C . LYS A 1 296 ? -13.641 4.868 13.662 1.00 91.12 296 LYS A C 1
ATOM 2347 O O . LYS A 1 296 ? -14.211 5.684 14.388 1.00 91.12 296 LYS A O 1
ATOM 2352 N N . PHE A 1 297 ? -12.666 4.068 14.088 1.00 92.19 297 PHE A N 1
ATOM 2353 C CA . PHE A 1 297 ? -12.189 4.055 15.472 1.00 92.19 297 PHE A CA 1
ATOM 2354 C C . PHE A 1 297 ? -11.474 5.361 15.821 1.00 92.19 297 PHE A C 1
ATOM 2356 O O . PHE A 1 297 ? -11.688 5.912 16.897 1.00 92.19 297 PHE A O 1
ATOM 2363 N N . SER A 1 298 ? -10.738 5.924 14.861 1.00 91.62 298 SER A N 1
ATOM 2364 C CA . SER A 1 298 ? -10.123 7.253 14.952 1.00 91.62 298 SER A CA 1
ATOM 2365 C C . SER A 1 298 ? -11.119 8.423 15.005 1.00 91.62 298 SER A C 1
ATOM 2367 O O . SER A 1 298 ? -10.711 9.569 15.153 1.00 91.62 298 SER A O 1
ATOM 2369 N N . GLU A 1 299 ? -12.422 8.166 14.857 1.00 92.50 299 GLU A N 1
ATOM 2370 C CA . GLU A 1 299 ? -13.487 9.179 14.868 1.00 92.50 299 GLU A CA 1
ATOM 2371 C C . GLU A 1 299 ? -14.493 8.956 16.006 1.00 92.50 299 GLU A C 1
ATOM 2373 O O . GLU A 1 299 ? -15.583 9.547 16.005 1.00 92.50 299 GLU A O 1
ATOM 2378 N N . LEU A 1 300 ? -14.167 8.073 16.952 1.00 92.38 300 LEU A N 1
ATOM 2379 C CA . LEU A 1 300 ? -15.021 7.780 18.091 1.00 92.38 300 LEU A CA 1
ATOM 2380 C C . LEU A 1 300 ? -15.130 8.984 19.026 1.00 92.38 300 LEU A C 1
ATOM 2382 O O . LEU A 1 300 ? -14.167 9.698 19.295 1.00 92.38 300 LEU A O 1
ATOM 2386 N N . THR A 1 301 ? -16.333 9.169 19.556 1.00 92.94 301 THR A N 1
ATOM 2387 C CA . THR A 1 301 ? -16.616 10.074 20.671 1.00 92.94 301 THR A CA 1
ATOM 2388 C C . THR A 1 301 ? -17.395 9.301 21.727 1.00 92.94 301 THR A C 1
ATOM 2390 O O . THR A 1 301 ? -17.943 8.233 21.431 1.00 92.94 301 THR A O 1
ATOM 2393 N N . VAL A 1 302 ? -17.461 9.829 22.950 1.00 92.50 302 VAL A N 1
ATOM 2394 C CA . VAL A 1 302 ? -18.220 9.199 24.042 1.00 92.50 302 VAL A CA 1
ATOM 2395 C C . VAL A 1 302 ? -19.686 9.025 23.635 1.00 92.50 302 VAL A C 1
ATOM 2397 O O . VAL A 1 302 ? -20.220 7.925 23.726 1.00 92.50 302 VAL A O 1
ATOM 2400 N N . GLU A 1 303 ? -20.292 10.057 23.043 1.00 91.56 303 GLU A N 1
ATOM 2401 C CA . GLU A 1 303 ? -21.695 10.036 22.617 1.00 91.56 303 GLU A CA 1
ATOM 2402 C C . GLU A 1 303 ? -21.946 9.007 21.509 1.00 91.56 303 GLU A C 1
ATOM 2404 O O . GLU A 1 303 ? -23.012 8.395 21.445 1.00 91.56 303 GLU A O 1
ATOM 2409 N N . LYS A 1 304 ? -20.977 8.813 20.602 1.00 91.81 304 LYS A N 1
ATOM 2410 C CA . LYS A 1 304 ? -21.075 7.771 19.576 1.00 91.81 304 LYS A CA 1
ATOM 2411 C C . LYS A 1 304 ? -21.044 6.389 20.222 1.00 91.81 304 LYS A C 1
ATOM 2413 O O . LYS A 1 304 ? -21.873 5.559 19.866 1.00 91.81 304 LYS A O 1
ATOM 2418 N N . ILE A 1 305 ? -20.117 6.139 21.149 1.00 90.50 305 ILE A N 1
ATOM 2419 C CA . ILE A 1 305 ? -19.989 4.838 2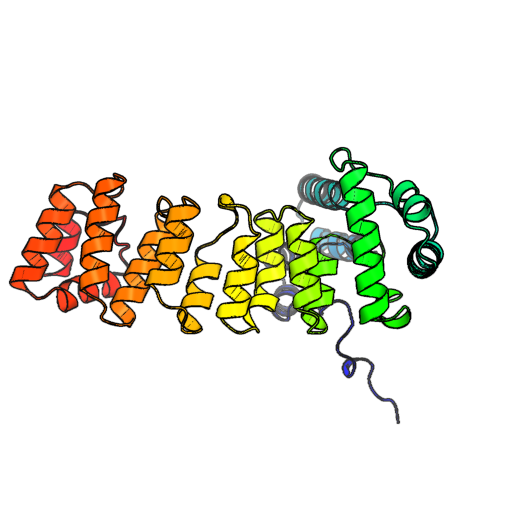1.828 1.00 90.50 305 ILE A CA 1
ATOM 2420 C C . ILE A 1 305 ? -21.286 4.496 22.566 1.00 90.50 305 ILE A C 1
ATOM 2422 O O . ILE A 1 305 ? -21.822 3.409 22.364 1.00 90.50 305 ILE A O 1
ATOM 2426 N N . GLU A 1 306 ? -21.827 5.443 23.333 1.00 88.38 306 GLU A N 1
ATOM 2427 C CA . GLU A 1 306 ? -23.089 5.275 24.062 1.00 88.38 306 GLU A CA 1
ATOM 2428 C C . GLU A 1 306 ? -24.250 4.935 23.120 1.00 88.38 306 GLU A C 1
ATOM 2430 O O . GLU A 1 306 ? -24.986 3.984 23.361 1.00 88.38 306 GLU A O 1
ATOM 2435 N N . ARG A 1 307 ? -24.384 5.654 21.997 1.00 87.44 307 ARG A N 1
ATOM 2436 C CA . ARG A 1 307 ? -25.441 5.386 21.005 1.00 87.44 307 ARG A CA 1
ATOM 2437 C C . ARG A 1 307 ? -25.306 4.036 20.311 1.00 87.44 307 ARG A C 1
ATOM 2439 O O . ARG A 1 307 ? -26.313 3.482 19.893 1.00 87.44 307 ARG A O 1
ATOM 2446 N N . MET A 1 308 ? -24.084 3.546 20.119 1.00 85.38 308 MET A N 1
ATOM 2447 C CA . MET A 1 308 ? -23.833 2.279 19.424 1.00 85.38 308 MET A CA 1
ATOM 2448 C C . MET A 1 308 ? -24.001 1.059 20.334 1.00 85.38 308 MET A C 1
ATOM 2450 O O . MET A 1 308 ? -24.143 -0.051 19.824 1.00 85.38 308 MET A O 1
ATOM 2454 N N . CYS A 1 309 ? -23.963 1.265 21.653 1.00 74.56 309 CYS A N 1
ATOM 2455 C CA . CYS A 1 309 ? -24.082 0.211 22.659 1.00 74.56 309 CYS A CA 1
ATOM 2456 C C . CYS A 1 309 ? -25.427 0.221 23.411 1.00 74.56 309 CYS A C 1
ATOM 2458 O O . CYS A 1 309 ? -25.631 -0.652 24.255 1.00 74.56 309 CYS A O 1
ATOM 2460 N N . ALA A 1 310 ? -26.300 1.196 23.132 1.00 66.81 310 ALA A N 1
ATOM 2461 C CA . ALA A 1 310 ? -27.689 1.249 23.596 1.00 66.81 310 ALA A CA 1
ATOM 2462 C C . ALA A 1 310 ? -28.589 0.310 22.778 1.00 66.81 310 ALA A C 1
ATOM 2464 O O . ALA A 1 310 ? -29.468 -0.332 23.396 1.00 66.81 310 ALA A O 1
#

Sequence (310 aa):
MRTSLLSLGILPRPLSPKFHAMLDSSNWMEALRVYCAHPWRAPPADTYELLKLIMRETKISSADLSVQFRAQVKKVQSTQMKTEMPWEEFWDTVGKGEILSASKALSTSKSITGAEKTNFVILCGKLLEAVGLDGLKKMPFAYVTKTNIITAALEKDHFPLAIHMLELCSIQRKDAEAIWPIVAKYSWQQGLQFIQHFKKSSITKDFLLCLLEKGTPLMLIVSYLEYNGGLNQKAIIDALIEHAISIKDYEFVKKGIAHLEDIDLIAPQVHKAFLHHAELYTLEKVCDGVMRNNCKFSELTVEKIERMCA

Secondary structure (DSSP, 8-state):
----GGGGS-SS--S-HHHHHHHHTT-HHHHHH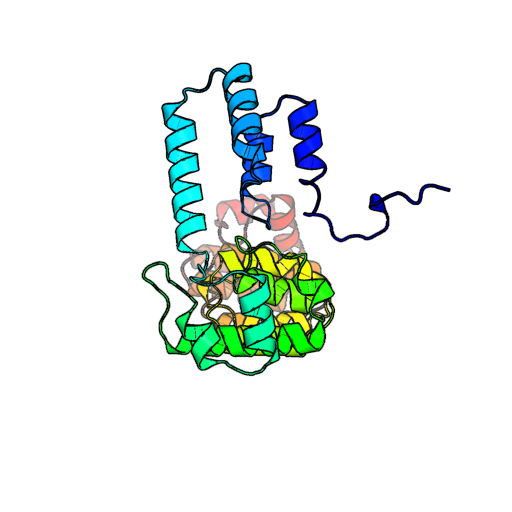HHHT-SS----TTHHHHHHHHHHHH---HHHHHHHHHHHHHHHHTT--EESS-HHHHHHHHHTT-HHHHHHHEE--TT--HHHHHHHHHHHHHHHHHH-HHHHTTS-GGG--HHHHHHHHHHTT-HHHHHHHHHTS-B-HHHHHHHHHHHTTS-HHHHHHHHHTB-GGG--HHHHHHHHHTT--HHHHHHHHHHTTGGG-HHHHHHHHHHHHHTT-HHHHHHHHHHHHHTTSS-HHHHHHHHHHHHHH-HHHHHHHHHHTT--GGG--HHHHHHHH-

Foldseek 3Di:
DDDDPVPPPDDQPPQDVVLVVCVVVVVVVVNVVSLCVDLQPDDDPCVVVVVVVNCVVVVPDPVVCVVVVVVSVVVLVQQAWAFLDDPLVLLVCLCVVVLLVSLVRTDHNPDDDSQLSSLLSPLSSVLCVQQPPVSCVSPDRSRPGLLVSLQSCLVSVVLVSSLSSLVSDADELSSCSSNQVSQLVDALVSLVSNCVSYQLNNDDLVSVLSSVVSVDPLVVVVVVNVVSVVLLDQSNLLSSLVSCLVVVVLVVNLVSLVSLCVNVLDPPVQSVLLVVLCVVPNNNQLVVLCVVVVHGSSRTDSVSSVVSSD

pLDDT: mean 70.32, std 18.3, range [25.39, 95.12]

Radius of gyration: 24.42 Å; chains: 1; bounding box: 57×46×71 Å